Protein AF-A0A936LH87-F1 (afdb_monomer_lite)

pLDDT: mean 90.0, std 7.75, range [47.88, 97.06]

Secondary structure (DSSP, 8-state):
---HHHHHHHSHHHHHHH--SHHHHHTS-HHHHH-HHHHHTS----------EEEEEEETTEEEEEEPPGGGGSS-EEEEEEE-SSSSSSPEEEEEE-BS---TTSPPB-----EEEEE-SSS-EEEPPTTTTT----S-EEEEEEEE-SSSEEEEEEETTS--EEEEE-PPPEEP-GGG---EEEEE-SSS-EEEEE--S--SSS----SEE--SSTT-EEEEEETTEEEEEE--

Radius of gyration: 23.46 Å; chains: 1; bounding box: 57×41×65 Å

Sequence (236 aa):
MRGRTETASQLPAFIRRKYPTYTSYATATVDQIYGRANLDSAQCWRARTFVSSVLENLGNGHFQLRPLPLVAQSTPMFGTLLEDFDSDGNLDLLCVGNFDGADPLAVRYNSGYGLYLNGDGKGNFLQKSATGAGFSVPGEGRGLACVAGKDGVTIVAANCNAAATSVTLRQRPLRIDPAKRCTHAILDLGDGRTRRQEWYWGSGYLSQSSQMLLLPSATATGDLYSGEKKVEEIGK

Structure (mmCIF, N/CA/C/O backbone):
data_AF-A0A936LH87-F1
#
_entry.id   AF-A0A936LH87-F1
#
loop_
_atom_site.group_PDB
_atom_site.id
_atom_site.type_symbol
_atom_site.label_atom_id
_atom_site.label_alt_id
_atom_site.label_comp_id
_atom_site.label_asym_id
_atom_site.label_entity_id
_atom_site.label_seq_id
_atom_site.pdbx_PDB_ins_code
_atom_site.Cartn_x
_atom_site.Cartn_y
_atom_site.Cartn_z
_atom_site.occupancy
_atom_site.B_iso_or_equiv
_atom_site.auth_seq_id
_atom_site.auth_comp_id
_atom_site.auth_asym_id
_atom_site.auth_atom_id
_atom_site.pdbx_PDB_model_num
ATOM 1 N N . MET A 1 1 ? 12.415 -4.472 -26.697 1.00 69.81 1 MET A N 1
ATOM 2 C CA . MET A 1 1 ? 13.804 -4.863 -26.363 1.00 69.81 1 MET A CA 1
ATOM 3 C C . MET A 1 1 ? 14.509 -3.635 -25.811 1.00 69.81 1 MET A C 1
ATOM 5 O O . MET A 1 1 ? 14.238 -2.555 -26.320 1.00 69.81 1 MET A O 1
ATOM 9 N N . ARG A 1 2 ? 15.329 -3.760 -24.759 1.00 80.50 2 ARG A N 1
ATOM 10 C CA . ARG A 1 2 ? 16.103 -2.615 -24.245 1.00 80.50 2 ARG A CA 1
ATOM 11 C C . ARG A 1 2 ? 17.166 -2.189 -25.264 1.00 80.50 2 ARG A C 1
ATOM 13 O O . ARG A 1 2 ? 17.544 -2.980 -26.136 1.00 80.50 2 ARG A O 1
ATOM 20 N N . GLY A 1 3 ? 17.638 -0.950 -25.149 1.00 88.56 3 GLY A N 1
ATOM 21 C CA . GLY A 1 3 ? 18.694 -0.424 -26.004 1.00 88.56 3 GLY A CA 1
ATOM 22 C C . GLY A 1 3 ? 20.011 -1.194 -25.856 1.00 88.56 3 GLY A C 1
ATOM 23 O O . GLY A 1 3 ? 20.197 -2.042 -24.972 1.00 88.56 3 GLY A O 1
ATOM 24 N N . ARG A 1 4 ? 20.935 -0.935 -26.787 1.00 91.88 4 ARG A N 1
ATOM 25 C CA . ARG A 1 4 ? 22.225 -1.636 -26.849 1.00 91.88 4 ARG A CA 1
ATOM 26 C C . ARG A 1 4 ? 23.034 -1.429 -25.572 1.00 91.88 4 ARG A C 1
ATOM 28 O O . ARG A 1 4 ? 23.633 -2.378 -25.075 1.00 91.88 4 ARG A O 1
ATOM 35 N N . THR A 1 5 ? 23.075 -0.199 -25.069 1.00 91.00 5 THR A N 1
ATOM 36 C CA . THR A 1 5 ? 23.880 0.183 -23.903 1.00 91.00 5 THR A CA 1
ATOM 37 C C . THR A 1 5 ? 23.388 -0.515 -22.644 1.00 91.00 5 THR A C 1
ATOM 39 O O . THR A 1 5 ? 24.190 -1.093 -21.915 1.00 91.00 5 THR A O 1
ATOM 42 N N . GLU A 1 6 ? 22.075 -0.552 -22.436 1.00 88.94 6 GLU A N 1
ATOM 43 C CA . GLU A 1 6 ? 21.434 -1.196 -21.288 1.00 88.94 6 GLU A CA 1
ATOM 44 C C . GLU A 1 6 ? 21.614 -2.713 -21.361 1.00 88.94 6 GLU A C 1
ATOM 46 O O . GLU A 1 6 ? 21.916 -3.368 -20.371 1.00 88.94 6 GLU A O 1
ATOM 51 N N . THR A 1 7 ? 21.498 -3.291 -22.554 1.00 91.56 7 THR A N 1
ATOM 52 C CA . THR A 1 7 ? 21.700 -4.735 -22.732 1.00 91.56 7 THR A CA 1
ATOM 53 C C . THR A 1 7 ? 23.174 -5.112 -22.555 1.00 91.56 7 THR A C 1
ATOM 55 O O . THR A 1 7 ? 23.489 -6.141 -21.960 1.00 91.56 7 THR A O 1
ATOM 58 N N . ALA A 1 8 ? 24.100 -4.253 -22.992 1.00 92.88 8 ALA A N 1
ATOM 59 C CA . ALA A 1 8 ? 25.531 -4.412 -22.758 1.00 92.88 8 ALA A CA 1
ATOM 60 C C . ALA A 1 8 ? 25.950 -4.151 -21.303 1.00 92.88 8 ALA A C 1
ATOM 62 O O . ALA A 1 8 ? 27.037 -4.572 -20.928 1.00 92.88 8 ALA A O 1
ATOM 63 N N . SER A 1 9 ? 25.159 -3.465 -20.474 1.00 91.31 9 SER A N 1
ATOM 64 C CA . SER A 1 9 ? 25.480 -3.353 -19.043 1.00 91.31 9 SER A CA 1
ATOM 65 C C . SER A 1 9 ? 25.238 -4.677 -18.314 1.00 91.31 9 SER A C 1
ATOM 67 O O . SER A 1 9 ? 25.986 -5.014 -17.403 1.00 91.31 9 SER A O 1
ATOM 69 N N . GLN A 1 10 ? 24.256 -5.459 -18.773 1.00 90.19 10 GLN A N 1
ATOM 70 C CA . GLN A 1 10 ? 23.933 -6.783 -18.234 1.00 90.19 10 GLN A CA 1
ATOM 71 C C . GLN A 1 10 ? 24.786 -7.899 -18.861 1.00 90.19 10 GLN A C 1
ATOM 73 O O . GLN A 1 10 ? 25.201 -8.827 -18.176 1.00 90.19 10 GLN A O 1
ATOM 78 N N . LEU A 1 11 ? 25.071 -7.809 -20.168 1.00 91.69 11 LEU A N 1
ATOM 79 C CA . LEU A 1 11 ? 25.826 -8.812 -20.936 1.00 91.69 11 LEU A CA 1
ATOM 80 C C . LEU A 1 11 ? 27.010 -8.175 -21.699 1.00 91.69 11 LEU A C 1
ATOM 82 O O . LEU A 1 11 ? 27.048 -8.202 -22.936 1.00 91.69 11 LEU A O 1
ATOM 86 N N . PRO A 1 12 ? 27.997 -7.588 -20.995 1.00 89.38 12 PRO A N 1
ATOM 87 C CA . PRO A 1 12 ? 28.996 -6.697 -21.589 1.00 89.38 12 PRO A CA 1
ATOM 88 C C . PRO A 1 12 ? 29.863 -7.347 -22.656 1.00 89.38 12 PRO A C 1
ATOM 90 O O . PRO A 1 12 ? 29.925 -6.840 -23.775 1.00 89.38 12 PRO A O 1
ATOM 93 N N . ALA A 1 13 ? 30.509 -8.472 -22.354 1.00 89.06 13 ALA A N 1
ATOM 94 C CA . ALA A 1 13 ? 31.413 -9.118 -23.305 1.00 89.06 13 ALA A CA 1
ATOM 95 C C . ALA A 1 13 ? 30.674 -9.629 -24.552 1.00 89.06 13 ALA A C 1
ATOM 97 O O . ALA A 1 13 ? 31.182 -9.535 -25.668 1.00 89.06 13 ALA A O 1
ATOM 98 N N . PHE A 1 14 ? 29.455 -10.137 -24.370 1.00 89.69 14 PHE A N 1
ATOM 99 C CA . PHE A 1 14 ? 28.665 -10.716 -25.446 1.00 89.69 14 PHE A CA 1
ATOM 100 C C . PHE A 1 14 ? 28.147 -9.643 -26.409 1.00 89.69 14 PHE A C 1
ATOM 102 O O . PHE A 1 14 ? 28.395 -9.721 -27.614 1.00 89.69 14 PHE A O 1
ATOM 109 N N . ILE A 1 15 ? 27.502 -8.599 -25.879 1.00 94.62 15 ILE A N 1
ATOM 110 C CA . ILE A 1 15 ? 26.918 -7.536 -26.701 1.00 94.62 15 ILE A CA 1
ATOM 111 C C . ILE A 1 15 ? 28.001 -6.654 -27.317 1.00 94.62 15 ILE A C 1
ATOM 113 O O . ILE A 1 15 ? 27.945 -6.392 -28.516 1.00 94.62 15 ILE A O 1
ATOM 117 N N . ARG A 1 16 ? 29.019 -6.230 -26.550 1.00 93.75 16 ARG A N 1
ATOM 118 C CA . ARG A 1 16 ? 30.057 -5.319 -27.070 1.00 93.75 16 ARG A CA 1
ATOM 119 C C . ARG A 1 16 ? 30.887 -5.954 -28.185 1.00 93.75 16 ARG A C 1
ATOM 121 O O . ARG A 1 16 ? 31.296 -5.237 -29.091 1.00 93.75 16 ARG A O 1
ATOM 128 N N . ARG A 1 17 ? 31.106 -7.275 -28.136 1.00 92.88 17 ARG A N 1
ATOM 129 C CA . ARG A 1 17 ? 31.862 -8.011 -29.159 1.00 92.88 17 ARG A CA 1
ATOM 130 C C . ARG A 1 17 ? 31.016 -8.361 -30.381 1.00 92.88 17 ARG A C 1
ATOM 132 O O . ARG A 1 17 ? 31.471 -8.157 -31.498 1.00 92.88 17 ARG A O 1
ATOM 139 N N . LYS A 1 18 ? 29.812 -8.909 -30.181 1.00 93.44 18 LYS A N 1
ATOM 140 C CA . LYS A 1 18 ? 28.959 -9.391 -31.284 1.00 93.44 18 LYS A CA 1
ATOM 141 C C . LYS A 1 18 ? 28.258 -8.247 -32.024 1.00 93.44 18 LYS A C 1
ATOM 143 O O . LYS A 1 18 ? 28.033 -8.348 -33.223 1.00 93.44 18 LYS A O 1
ATOM 148 N N . TYR A 1 19 ? 27.963 -7.158 -31.316 1.00 95.38 19 TYR A N 1
ATOM 149 C CA . TYR A 1 19 ? 27.282 -5.979 -31.843 1.00 95.38 19 TYR A CA 1
ATOM 150 C C . TYR A 1 19 ? 28.063 -4.714 -31.455 1.00 95.38 19 TYR A C 1
ATOM 152 O O . TYR A 1 19 ? 27.697 -4.017 -30.504 1.00 95.38 19 TYR A O 1
ATOM 160 N N . PRO A 1 20 ? 29.185 -4.402 -32.127 1.00 93.12 20 PRO A N 1
ATOM 161 C CA . PRO A 1 20 ? 30.054 -3.291 -31.736 1.00 93.12 20 PRO A CA 1
ATOM 162 C C . PRO A 1 20 ? 29.413 -1.913 -31.962 1.00 93.12 20 PRO A C 1
ATOM 164 O O . PRO A 1 20 ? 29.712 -0.982 -31.217 1.00 93.12 20 PRO A O 1
ATOM 167 N N . THR A 1 21 ? 28.490 -1.779 -32.921 1.00 95.12 21 THR A N 1
ATOM 168 C CA . THR A 1 21 ? 27.818 -0.509 -33.250 1.00 95.12 21 THR A CA 1
ATOM 169 C C . THR A 1 21 ? 26.333 -0.535 -32.885 1.00 95.12 21 THR A C 1
ATOM 171 O O . THR A 1 21 ? 25.706 -1.598 -32.871 1.00 95.12 21 THR A O 1
ATOM 174 N N . TYR A 1 22 ? 25.737 0.634 -32.624 1.00 93.94 22 TYR A N 1
ATOM 175 C CA . TYR A 1 22 ? 24.293 0.753 -32.373 1.00 93.94 22 TYR A CA 1
ATOM 176 C C . TYR A 1 22 ? 23.458 0.249 -33.550 1.00 93.94 22 TYR A C 1
ATOM 178 O O . TYR A 1 22 ? 22.513 -0.503 -33.336 1.00 93.94 22 TYR A O 1
ATOM 186 N N . THR A 1 23 ? 23.860 0.574 -34.781 1.00 95.44 23 THR A N 1
ATOM 187 C CA . THR A 1 23 ? 23.192 0.103 -36.000 1.00 95.44 23 THR A CA 1
ATOM 188 C C . THR A 1 23 ? 23.182 -1.421 -36.087 1.00 95.44 23 THR A C 1
ATOM 190 O O . THR A 1 23 ? 22.128 -1.993 -36.333 1.00 95.44 23 THR A O 1
ATOM 193 N N . SER A 1 24 ? 24.313 -2.090 -35.807 1.00 95.25 24 SER A N 1
ATOM 194 C CA . SER A 1 24 ? 24.390 -3.563 -35.849 1.00 95.25 24 SER A CA 1
ATOM 195 C C . SER A 1 24 ? 23.478 -4.250 -34.831 1.00 95.25 24 SER A C 1
ATOM 197 O O . SER A 1 24 ? 23.002 -5.352 -35.077 1.00 95.25 24 SER A O 1
ATOM 199 N N . TYR A 1 25 ? 23.232 -3.604 -33.689 1.00 95.25 25 TYR A N 1
ATOM 200 C CA . TYR A 1 25 ? 22.322 -4.112 -32.668 1.00 95.25 25 TYR A CA 1
ATOM 201 C C . TYR A 1 25 ? 20.858 -3.847 -33.038 1.00 95.25 25 TYR A C 1
ATOM 203 O O . TYR A 1 25 ? 20.021 -4.727 -32.888 1.00 95.25 25 TYR A O 1
ATOM 211 N N . ALA A 1 26 ? 20.548 -2.646 -33.539 1.00 93.94 26 ALA A N 1
ATOM 212 C CA . ALA A 1 26 ? 19.184 -2.232 -33.866 1.00 93.94 26 ALA A CA 1
ATOM 213 C C . ALA A 1 26 ? 18.562 -3.036 -35.019 1.00 93.94 26 ALA A C 1
ATOM 215 O O . ALA A 1 26 ? 17.343 -3.172 -35.075 1.00 93.94 26 ALA A O 1
ATOM 216 N N . THR A 1 27 ? 19.382 -3.569 -35.929 1.00 94.69 27 THR A N 1
ATOM 217 C CA . THR A 1 27 ? 18.920 -4.404 -37.048 1.00 94.69 27 THR A CA 1
ATOM 218 C C . THR A 1 27 ? 18.869 -5.897 -36.722 1.00 94.69 27 THR A C 1
ATOM 220 O O . THR A 1 27 ? 18.359 -6.672 -37.529 1.00 94.69 27 THR A O 1
ATOM 223 N N . ALA A 1 28 ? 19.378 -6.319 -35.560 1.00 94.38 28 ALA A N 1
ATOM 224 C CA . ALA A 1 28 ? 19.382 -7.717 -35.156 1.00 94.38 28 ALA A CA 1
ATOM 225 C C . ALA A 1 28 ? 18.073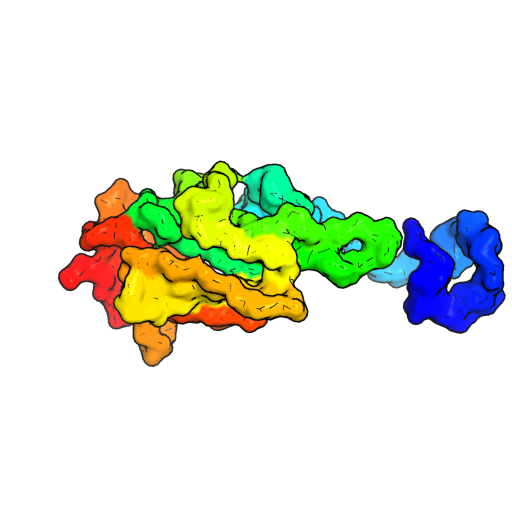 -8.108 -34.453 1.00 94.38 28 ALA A C 1
ATOM 227 O O . ALA A 1 28 ? 17.521 -7.376 -33.632 1.00 94.38 28 ALA A O 1
ATOM 228 N N . THR A 1 29 ? 17.583 -9.306 -34.757 1.00 94.00 29 THR A N 1
ATOM 229 C CA . THR A 1 29 ? 16.416 -9.903 -34.093 1.00 94.00 29 THR A CA 1
ATOM 230 C C . THR A 1 29 ? 16.766 -10.416 -32.694 1.00 94.00 29 THR A C 1
ATOM 232 O O . THR A 1 29 ? 17.928 -10.679 -32.378 1.00 94.00 29 THR A O 1
ATOM 235 N N . VAL A 1 30 ? 15.749 -10.624 -31.852 1.00 91.75 30 VAL A N 1
ATOM 236 C CA . VAL A 1 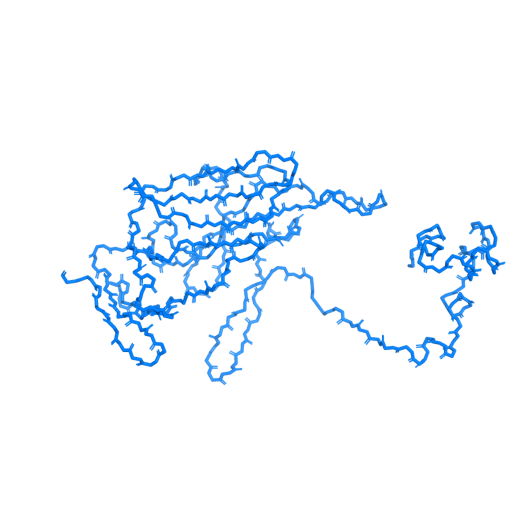30 ? 15.912 -11.197 -30.502 1.00 91.75 30 VAL A CA 1
ATOM 237 C C . VAL A 1 30 ? 16.611 -12.563 -30.565 1.00 91.75 30 VAL A C 1
ATOM 239 O O . VAL A 1 30 ? 17.553 -12.796 -29.808 1.00 91.75 30 VAL A O 1
ATOM 242 N N . ASP A 1 31 ? 16.227 -13.424 -31.512 1.00 93.38 31 ASP A N 1
ATOM 243 C CA . ASP A 1 31 ? 16.844 -14.733 -31.753 1.00 93.38 31 ASP A CA 1
ATOM 244 C C . ASP A 1 31 ? 18.310 -14.620 -32.195 1.00 93.38 31 ASP A C 1
ATOM 246 O O . ASP A 1 31 ? 19.148 -15.398 -31.743 1.00 93.38 31 ASP A O 1
ATOM 250 N N . GLN A 1 32 ? 18.669 -13.637 -33.030 1.00 93.00 32 GLN A N 1
ATOM 251 C CA . GLN A 1 32 ? 20.068 -13.397 -33.413 1.00 93.00 32 GLN A CA 1
ATOM 252 C C . GLN A 1 32 ? 20.898 -12.876 -32.238 1.00 93.00 32 GLN A C 1
ATOM 254 O O . GLN A 1 32 ? 22.078 -13.230 -32.089 1.00 93.00 32 GLN A O 1
ATOM 259 N N . ILE A 1 33 ? 20.306 -12.027 -31.397 1.00 92.31 33 ILE A N 1
ATOM 260 C CA . ILE A 1 33 ? 20.977 -11.466 -30.231 1.00 92.31 33 ILE A CA 1
ATOM 261 C C . ILE A 1 33 ? 21.207 -12.570 -29.208 1.00 92.31 33 ILE A C 1
ATOM 263 O O . ILE A 1 33 ? 22.364 -12.885 -28.967 1.00 92.31 33 ILE A O 1
ATOM 267 N N . TYR A 1 34 ? 20.171 -13.222 -28.685 1.00 90.75 34 TYR A N 1
ATOM 268 C CA . TYR A 1 34 ? 20.321 -14.179 -27.579 1.00 90.75 34 TYR A CA 1
ATOM 269 C C . TYR A 1 34 ? 20.600 -15.624 -28.008 1.00 90.75 34 TYR A C 1
ATOM 271 O O . TYR A 1 34 ? 21.134 -16.397 -27.214 1.00 90.75 34 TYR A O 1
ATOM 279 N N . GLY A 1 35 ? 20.319 -15.981 -29.262 1.00 92.12 35 GLY A N 1
ATOM 280 C CA . GLY A 1 35 ? 20.428 -17.343 -29.781 1.00 92.12 35 GLY A CA 1
ATOM 281 C C . GLY A 1 35 ? 19.166 -18.159 -29.511 1.00 92.12 35 GLY A C 1
ATOM 282 O O . GLY A 1 35 ? 18.707 -18.248 -28.375 1.00 92.12 35 GLY A O 1
ATOM 283 N N . ARG A 1 36 ? 18.633 -18.808 -30.553 1.00 93.12 36 ARG A N 1
ATOM 284 C CA . ARG A 1 36 ? 17.388 -19.584 -30.471 1.00 93.12 36 ARG A CA 1
ATOM 285 C C . ARG A 1 36 ? 17.422 -20.670 -29.392 1.00 93.12 36 ARG A C 1
ATOM 287 O O . ARG A 1 36 ? 16.529 -20.718 -28.559 1.00 93.12 36 ARG A O 1
ATOM 294 N N . ALA A 1 37 ? 18.496 -21.459 -29.346 1.00 93.75 37 ALA A N 1
ATOM 295 C CA . ALA A 1 37 ? 18.658 -22.525 -28.355 1.00 93.75 37 ALA A CA 1
ATOM 296 C C . ALA A 1 37 ? 18.615 -22.012 -26.903 1.00 93.75 37 ALA A C 1
ATOM 298 O O . ALA A 1 37 ? 18.067 -22.684 -26.036 1.00 93.75 37 ALA A O 1
ATOM 299 N N . ASN A 1 38 ? 19.153 -20.814 -26.645 1.00 91.69 38 ASN A N 1
ATOM 300 C CA . ASN A 1 38 ? 19.111 -20.203 -25.315 1.00 91.69 38 ASN A CA 1
ATOM 301 C C . ASN A 1 38 ? 17.714 -19.682 -24.972 1.00 91.69 38 ASN A C 1
ATOM 303 O O . ASN A 1 38 ? 17.316 -19.732 -23.817 1.00 91.69 38 ASN A O 1
ATOM 307 N N . LEU A 1 39 ? 16.978 -19.162 -25.959 1.00 92.19 39 LEU A N 1
ATOM 308 C CA . LEU A 1 39 ? 15.597 -18.722 -25.759 1.00 92.19 39 LEU A CA 1
ATOM 309 C C . LEU A 1 39 ? 14.666 -19.911 -25.504 1.00 92.19 39 LEU A C 1
ATOM 311 O O . LEU A 1 39 ? 13.804 -19.820 -24.637 1.00 92.19 39 LEU A O 1
ATOM 315 N N . ASP A 1 40 ? 14.864 -21.019 -26.219 1.00 93.75 40 ASP A N 1
ATOM 316 C CA . ASP A 1 40 ? 14.052 -22.229 -26.068 1.00 93.75 40 ASP A CA 1
ATOM 317 C C . ASP A 1 40 ? 14.308 -22.940 -24.725 1.00 93.75 40 ASP A C 1
ATOM 319 O O . ASP A 1 40 ? 13.391 -23.536 -24.166 1.00 93.75 40 ASP A O 1
ATOM 323 N N . SER A 1 41 ? 15.526 -22.854 -24.176 1.00 95.12 41 SER A N 1
ATOM 324 C CA . SER A 1 41 ? 15.855 -23.401 -22.851 1.00 95.12 41 SER A CA 1
ATOM 325 C C . SER A 1 41 ? 15.612 -22.426 -21.691 1.00 95.12 41 SER A C 1
ATOM 327 O O . SER A 1 41 ? 15.747 -22.812 -20.527 1.00 95.12 41 SER A O 1
ATOM 329 N N . ALA A 1 42 ? 15.261 -21.168 -21.973 1.00 92.69 42 ALA A N 1
ATOM 330 C CA . ALA A 1 42 ? 15.073 -20.151 -20.948 1.00 92.69 42 ALA A CA 1
ATOM 331 C C . ALA A 1 42 ? 13.780 -20.361 -20.150 1.00 92.69 42 ALA A C 1
ATOM 333 O O . ALA A 1 42 ? 12.716 -20.679 -20.684 1.00 92.69 42 ALA A O 1
ATOM 334 N N . GLN A 1 43 ? 13.844 -20.065 -18.851 1.00 94.25 43 GLN A N 1
ATOM 335 C CA . GLN A 1 43 ? 12.647 -19.986 -18.027 1.00 94.25 43 GLN A CA 1
ATOM 336 C C . GLN A 1 43 ? 11.846 -18.726 -18.383 1.00 94.25 43 GLN A C 1
ATOM 338 O O . GLN A 1 43 ? 12.314 -17.600 -18.207 1.00 94.25 43 GLN A O 1
ATOM 343 N N . CYS A 1 44 ? 10.622 -18.915 -18.877 1.00 89.19 44 CYS A N 1
ATOM 344 C CA . CYS A 1 44 ? 9.741 -17.815 -19.253 1.00 89.19 44 CYS A CA 1
ATOM 345 C C . CYS A 1 44 ? 8.774 -17.473 -18.114 1.00 89.19 44 CYS A C 1
ATOM 347 O O . CYS A 1 44 ? 7.862 -18.240 -17.802 1.00 89.19 44 CYS A O 1
ATOM 349 N N . TRP A 1 45 ? 8.943 -16.288 -17.532 1.00 92.19 45 TRP A N 1
ATOM 350 C CA . TRP A 1 45 ? 8.013 -15.719 -16.559 1.00 92.19 45 TRP A CA 1
ATOM 351 C C . TRP A 1 45 ? 7.118 -14.677 -17.229 1.00 92.19 45 TRP A C 1
ATOM 353 O O . TRP A 1 45 ? 7.582 -13.872 -18.037 1.00 92.19 45 TRP A O 1
ATOM 363 N N . ARG A 1 46 ? 5.824 -14.673 -16.888 1.00 91.62 46 ARG A N 1
ATOM 364 C CA . ARG A 1 46 ? 4.843 -13.732 -17.443 1.00 91.62 46 ARG A CA 1
ATOM 365 C C . ARG A 1 46 ? 4.109 -12.998 -16.329 1.00 91.62 46 ARG A C 1
ATOM 367 O O . ARG A 1 46 ? 3.407 -13.623 -15.537 1.00 91.62 46 ARG A O 1
ATOM 374 N N . ALA A 1 47 ? 4.205 -11.672 -16.331 1.00 92.88 47 ALA A N 1
ATOM 375 C CA . ALA A 1 47 ? 3.307 -10.822 -15.561 1.00 92.88 47 ALA A CA 1
ATOM 376 C C . ALA A 1 47 ? 1.921 -10.814 -16.225 1.00 92.88 47 ALA A C 1
ATOM 378 O O . ALA A 1 47 ? 1.812 -10.632 -17.438 1.00 92.88 47 ALA A O 1
ATOM 379 N N . ARG A 1 48 ? 0.865 -11.057 -15.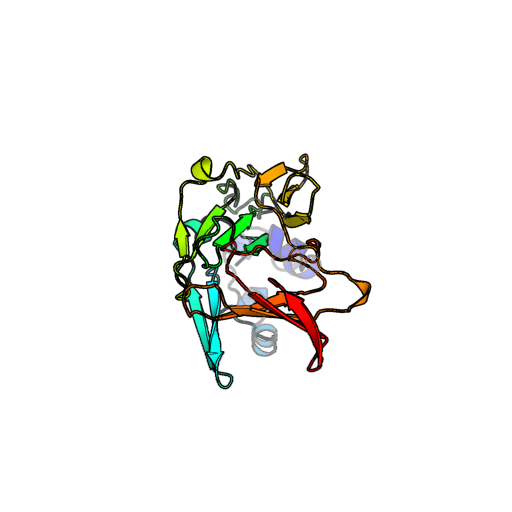442 1.00 92.50 48 ARG A N 1
ATOM 380 C CA . ARG A 1 48 ? -0.526 -11.104 -15.936 1.00 92.50 48 ARG A CA 1
ATOM 381 C C . ARG A 1 48 ? -1.311 -9.827 -15.662 1.00 92.50 48 ARG A C 1
ATOM 383 O O . ARG A 1 48 ? -2.286 -9.566 -16.353 1.00 92.50 48 ARG A O 1
ATOM 390 N N . THR A 1 49 ? -0.901 -9.059 -14.661 1.00 92.25 49 THR A N 1
ATOM 391 C CA . THR A 1 49 ? -1.544 -7.806 -14.275 1.00 92.25 49 THR A CA 1
ATOM 392 C C . THR A 1 49 ? -0.501 -6.839 -13.736 1.00 92.25 49 THR A C 1
ATOM 394 O O . THR A 1 49 ? 0.475 -7.256 -13.113 1.00 92.25 49 THR A O 1
ATOM 397 N N . PHE A 1 50 ? -0.730 -5.558 -13.994 1.00 92.06 50 PHE A N 1
ATOM 398 C CA . PHE A 1 50 ? -0.005 -4.433 -13.403 1.00 92.06 50 PHE A CA 1
ATOM 399 C C . PHE A 1 50 ? -0.954 -3.500 -12.640 1.00 92.06 50 PHE A C 1
ATOM 401 O O . PHE A 1 50 ? -0.536 -2.452 -12.164 1.00 92.06 50 PHE A O 1
ATOM 408 N N . VAL A 1 51 ? -2.238 -3.861 -12.564 1.00 94.94 51 VAL A N 1
ATOM 409 C CA . VAL A 1 51 ? -3.286 -3.016 -11.997 1.00 94.94 51 VAL A CA 1
ATOM 410 C C . VAL A 1 51 ? -3.256 -3.138 -10.479 1.00 94.94 51 VAL A C 1
ATOM 412 O O . VAL A 1 51 ? -3.453 -4.229 -9.935 1.00 94.94 51 VAL A O 1
ATOM 415 N N . SER A 1 52 ? -3.064 -2.012 -9.797 1.00 94.75 52 SER A N 1
ATOM 416 C CA . SER A 1 52 ? -3.254 -1.877 -8.355 1.00 94.75 52 SER A CA 1
ATOM 417 C C . SER A 1 52 ? -4.665 -2.333 -7.989 1.00 94.75 52 SER A C 1
ATOM 419 O O . SER A 1 52 ? -5.640 -1.823 -8.543 1.00 94.75 52 SE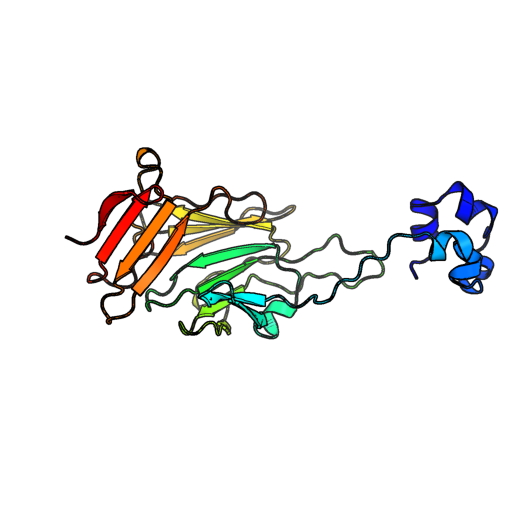R A O 1
ATOM 421 N N . SER A 1 53 ? -4.780 -3.318 -7.102 1.00 94.94 53 SER A N 1
ATOM 422 C CA . SER A 1 53 ? -6.032 -4.037 -6.852 1.00 94.94 53 SER A CA 1
ATOM 423 C C . SER A 1 53 ? -6.166 -4.438 -5.386 1.00 94.94 53 SER A C 1
ATOM 425 O O . SER A 1 53 ? -5.164 -4.608 -4.694 1.00 94.94 53 SER A O 1
ATOM 427 N N . VAL A 1 54 ? -7.401 -4.653 -4.944 1.00 93.94 54 VAL A N 1
ATOM 428 C CA . VAL A 1 54 ? -7.732 -5.296 -3.669 1.00 93.94 54 VAL A CA 1
ATOM 429 C C . VAL A 1 54 ? -8.043 -6.763 -3.930 1.00 93.94 54 VAL A C 1
ATOM 431 O O . VAL A 1 54 ? -8.734 -7.095 -4.893 1.00 93.94 54 VAL A O 1
ATOM 434 N N . LEU A 1 55 ? -7.519 -7.649 -3.085 1.00 93.56 55 LEU A N 1
ATOM 435 C CA . LEU A 1 55 ? -7.853 -9.068 -3.108 1.00 93.56 55 LEU A CA 1
ATOM 436 C C . LEU A 1 55 ? -8.945 -9.333 -2.069 1.00 93.56 55 LEU A C 1
ATOM 438 O O . LEU A 1 55 ? -8.672 -9.390 -0.874 1.00 93.56 55 LEU A O 1
ATOM 442 N N . GLU A 1 56 ? -10.184 -9.468 -2.527 1.00 93.31 56 GLU A N 1
ATOM 443 C CA . GLU A 1 56 ? -11.328 -9.796 -1.682 1.00 93.31 56 GLU A CA 1
ATOM 444 C C . GLU A 1 56 ? -11.358 -11.301 -1.402 1.00 93.31 56 GLU A C 1
ATOM 446 O O . GLU A 1 56 ? -11.267 -12.115 -2.322 1.00 93.31 56 GLU A O 1
ATOM 451 N N . ASN A 1 57 ? -11.508 -11.673 -0.132 1.00 92.50 57 ASN A N 1
ATOM 452 C CA . ASN A 1 57 ? -11.761 -13.049 0.276 1.00 92.50 57 ASN A CA 1
ATOM 453 C C . ASN A 1 57 ? -13.275 -13.304 0.275 1.00 92.50 57 ASN A C 1
ATOM 455 O O . ASN A 1 57 ? -13.990 -12.770 1.117 1.00 92.50 57 ASN A O 1
ATOM 459 N N . LEU A 1 58 ? -13.751 -14.136 -0.653 1.00 92.12 58 LEU A N 1
ATOM 460 C CA . LEU A 1 58 ? -15.164 -14.507 -0.794 1.00 92.12 58 LEU A CA 1
ATOM 461 C C . LEU A 1 58 ? -15.572 -15.667 0.136 1.00 92.12 58 LEU A C 1
ATOM 463 O O . LEU A 1 58 ? -16.704 -16.146 0.078 1.00 92.12 58 LEU A O 1
ATOM 467 N N . GLY A 1 59 ? -14.650 -16.139 0.978 1.00 92.31 59 GLY A N 1
ATOM 468 C CA . GLY A 1 59 ? -14.822 -17.319 1.816 1.00 92.31 59 GLY A CA 1
ATOM 469 C C . GLY A 1 59 ? -14.490 -18.619 1.082 1.00 92.31 59 GLY A C 1
ATOM 470 O O . GLY A 1 59 ? -14.312 -18.658 -0.135 1.00 92.31 59 GLY A O 1
ATOM 471 N N . ASN A 1 60 ? -14.374 -19.712 1.842 1.00 94.06 60 ASN A N 1
ATOM 472 C CA . ASN A 1 60 ? -14.134 -21.068 1.322 1.00 94.06 60 ASN A CA 1
ATOM 473 C C . ASN A 1 60 ? -12.920 -21.193 0.375 1.00 94.06 60 ASN A C 1
ATOM 475 O O . ASN A 1 60 ? -12.911 -22.022 -0.529 1.00 94.06 60 ASN A O 1
ATOM 479 N N . GLY A 1 61 ? -11.892 -20.359 0.566 1.00 94.50 61 GLY A N 1
ATOM 480 C CA . GLY A 1 61 ? -10.695 -20.348 -0.281 1.00 94.50 61 GLY A CA 1
ATOM 481 C C . GLY A 1 61 ? -10.882 -19.683 -1.650 1.00 94.50 61 GLY A C 1
ATOM 482 O O . GLY A 1 61 ? -9.979 -19.751 -2.482 1.00 94.50 61 GLY A O 1
ATOM 483 N N . HIS A 1 62 ? -12.020 -19.029 -1.894 1.00 96.94 62 HIS A N 1
ATOM 484 C CA . HIS A 1 62 ? -12.257 -18.247 -3.101 1.00 96.94 62 HIS A CA 1
ATOM 485 C C . HIS A 1 62 ? -11.839 -16.792 -2.901 1.00 96.94 62 HIS A C 1
ATOM 487 O O . HIS A 1 62 ? -12.173 -16.162 -1.899 1.00 96.94 62 HIS A O 1
ATOM 493 N N . PHE A 1 63 ? -11.141 -16.243 -3.894 1.00 96.00 63 PHE A N 1
ATOM 494 C CA . PHE A 1 63 ? -10.687 -14.859 -3.885 1.00 96.00 63 PHE A CA 1
ATOM 495 C C . PHE A 1 63 ? -11.057 -14.159 -5.184 1.00 96.00 63 PHE A C 1
ATOM 497 O O . PHE A 1 63 ? -10.993 -14.754 -6.263 1.00 96.00 63 PHE A O 1
ATOM 504 N N . GLN A 1 64 ? -11.391 -12.879 -5.080 1.00 94.88 64 GLN A N 1
ATOM 505 C CA . GLN A 1 64 ? -11.664 -12.019 -6.218 1.00 94.88 64 GLN A CA 1
ATOM 506 C C . GLN A 1 64 ? -10.710 -10.831 -6.215 1.00 94.88 64 GLN A C 1
ATOM 508 O O . GLN A 1 64 ? -10.603 -10.095 -5.240 1.00 94.88 64 GLN A O 1
ATOM 513 N N . LEU A 1 65 ? -10.018 -10.629 -7.334 1.00 95.12 65 LEU A N 1
ATOM 514 C CA . LEU A 1 65 ? -9.194 -9.446 -7.531 1.00 95.12 65 LEU A CA 1
ATOM 515 C C . LEU A 1 65 ? -10.073 -8.308 -8.063 1.00 95.12 65 LEU A C 1
ATOM 517 O O . LEU A 1 65 ? -10.647 -8.428 -9.147 1.00 95.12 65 LEU A O 1
ATOM 521 N N . ARG A 1 66 ? -10.170 -7.211 -7.311 1.00 94.81 66 ARG A N 1
ATOM 522 C CA . ARG A 1 66 ? -10.911 -6.004 -7.693 1.00 94.81 66 ARG A CA 1
ATOM 523 C C . ARG A 1 66 ? -9.941 -4.872 -8.016 1.00 94.81 66 ARG A C 1
ATOM 525 O O . ARG A 1 66 ? -9.157 -4.499 -7.142 1.00 94.81 66 ARG A O 1
ATOM 532 N N . PRO A 1 67 ? -9.966 -4.308 -9.232 1.00 95.62 67 PRO A N 1
ATOM 533 C CA . PRO A 1 67 ? -9.098 -3.188 -9.567 1.00 95.62 67 PRO A CA 1
ATOM 534 C C . PRO A 1 67 ? -9.471 -1.955 -8.737 1.00 95.62 67 PRO A C 1
ATOM 536 O O . PRO A 1 67 ? -10.650 -1.632 -8.590 1.00 95.62 67 PRO A O 1
ATOM 539 N N . LEU A 1 68 ? -8.464 -1.247 -8.225 1.00 95.75 68 LEU A N 1
ATOM 540 C CA . LEU A 1 68 ? -8.666 0.079 -7.644 1.00 95.75 68 LEU A CA 1
ATOM 541 C C . LEU A 1 68 ? -9.003 1.097 -8.751 1.00 95.75 68 LEU A C 1
ATOM 543 O O . LEU A 1 68 ? -8.642 0.877 -9.915 1.00 95.75 68 LEU A O 1
ATOM 547 N N . PRO A 1 69 ? -9.646 2.231 -8.413 1.00 94.00 69 PRO A N 1
ATOM 548 C CA . PRO A 1 69 ? -10.008 3.266 -9.379 1.00 94.00 69 PRO A CA 1
ATOM 549 C C . PRO A 1 69 ? -8.833 3.754 -10.225 1.00 94.00 69 PRO A C 1
ATOM 551 O O . PRO A 1 69 ? -7.677 3.668 -9.815 1.00 94.00 69 PRO A O 1
ATOM 554 N N . LEU A 1 70 ? -9.140 4.357 -11.378 1.00 92.62 70 LEU A N 1
ATOM 555 C CA . LEU A 1 70 ? -8.138 4.836 -12.338 1.00 92.62 70 LEU A CA 1
ATOM 556 C C . LEU A 1 70 ? -7.056 5.721 -11.693 1.00 92.62 70 LEU A C 1
ATOM 558 O O . LEU A 1 70 ? -5.884 5.605 -12.042 1.00 92.62 70 LEU A O 1
ATOM 562 N N . VAL A 1 71 ? -7.418 6.554 -10.712 1.00 90.75 71 VAL A N 1
ATOM 563 C CA . VAL A 1 71 ? -6.450 7.408 -10.005 1.00 90.75 71 VAL A CA 1
ATOM 564 C C . VAL A 1 71 ? -5.354 6.611 -9.284 1.00 90.75 71 VAL A C 1
ATOM 566 O O . VAL A 1 71 ? -4.203 7.045 -9.264 1.00 90.75 71 VAL A O 1
ATOM 569 N N . ALA A 1 72 ? -5.661 5.416 -8.769 1.00 92.75 72 ALA A N 1
ATOM 570 C CA . ALA A 1 72 ? -4.698 4.538 -8.100 1.00 92.75 72 ALA A CA 1
ATOM 571 C C . ALA A 1 72 ? -3.713 3.869 -9.073 1.00 92.75 72 ALA A C 1
ATOM 573 O O . ALA A 1 72 ? -2.764 3.216 -8.644 1.00 92.75 72 ALA A O 1
ATOM 574 N N . GLN A 1 73 ? -3.937 4.030 -10.380 1.00 92.62 73 GLN A N 1
ATOM 575 C CA . GLN A 1 73 ? -3.077 3.509 -11.443 1.00 92.62 73 GLN A CA 1
ATOM 576 C C . GLN A 1 73 ? -2.132 4.581 -12.006 1.00 92.62 73 GLN A C 1
ATOM 578 O O . GLN A 1 73 ? -1.315 4.286 -12.873 1.00 92.62 73 GLN A O 1
ATOM 583 N N . SER A 1 74 ? -2.249 5.832 -11.545 1.00 88.88 74 SER A N 1
ATOM 584 C CA . SER A 1 74 ? -1.481 6.967 -12.079 1.00 88.88 74 SER A CA 1
ATOM 585 C C . SER A 1 74 ? 0.017 6.906 -11.760 1.00 88.88 74 SER A C 1
ATOM 587 O O . SER A 1 74 ? 0.825 7.495 -12.475 1.00 88.88 74 SER A O 1
ATOM 589 N N . THR A 1 75 ? 0.397 6.198 -10.696 1.00 90.38 75 THR A N 1
ATOM 590 C CA . THR A 1 75 ? 1.778 6.065 -10.229 1.00 90.38 75 THR A CA 1
ATOM 591 C C . THR A 1 75 ? 1.952 4.750 -9.453 1.00 90.38 75 THR A C 1
ATOM 593 O O . THR A 1 75 ? 0.977 4.279 -8.860 1.00 90.38 75 THR A O 1
ATOM 596 N N . PRO A 1 76 ? 3.149 4.131 -9.422 1.00 91.38 76 PRO A N 1
ATOM 597 C CA . PRO A 1 76 ? 3.426 2.984 -8.567 1.00 91.38 76 PRO A CA 1
ATOM 598 C C . PRO A 1 76 ? 3.095 3.276 -7.105 1.00 91.38 76 PRO A C 1
ATOM 600 O O . PRO A 1 76 ? 3.479 4.322 -6.581 1.00 91.38 76 PRO A O 1
ATOM 603 N N . MET A 1 77 ? 2.425 2.333 -6.444 1.00 91.94 77 MET A N 1
ATOM 604 C CA . MET A 1 77 ? 2.135 2.390 -5.011 1.00 91.94 77 MET A CA 1
ATOM 605 C C . MET A 1 77 ? 3.188 1.598 -4.235 1.00 91.94 77 MET A C 1
ATOM 607 O O . MET A 1 77 ? 3.578 0.509 -4.656 1.00 91.94 77 MET A O 1
ATOM 611 N N . PHE A 1 78 ? 3.623 2.132 -3.095 1.00 93.62 78 PHE A N 1
ATOM 612 C CA . PHE A 1 78 ? 4.588 1.478 -2.208 1.00 93.62 78 PHE A CA 1
ATOM 613 C C . PHE A 1 78 ? 4.027 1.324 -0.795 1.00 93.62 78 PHE A C 1
ATOM 615 O O . PHE A 1 78 ? 3.803 0.208 -0.332 1.00 93.62 78 PHE A O 1
ATOM 622 N N . GLY A 1 79 ? 3.794 2.439 -0.104 1.00 94.12 79 GLY A N 1
ATOM 623 C CA . GLY A 1 79 ? 3.253 2.434 1.251 1.00 94.12 79 GLY A CA 1
ATOM 624 C C . GLY A 1 79 ? 1.736 2.430 1.198 1.00 94.12 79 GLY A C 1
ATOM 625 O O . GLY A 1 79 ? 1.160 3.242 0.478 1.00 94.12 79 GLY A O 1
ATOM 626 N N . THR A 1 80 ? 1.099 1.553 1.970 1.00 93.81 80 THR A N 1
ATOM 627 C CA . THR A 1 80 ? -0.363 1.427 2.033 1.00 93.81 80 THR A CA 1
ATOM 628 C C . THR A 1 80 ? -0.830 1.256 3.473 1.00 93.81 80 THR A C 1
ATOM 630 O O . THR A 1 80 ? -0.206 0.510 4.224 1.00 93.81 80 THR A O 1
ATOM 633 N N . LEU A 1 81 ? -1.942 1.885 3.846 1.00 93.12 81 LEU A N 1
ATOM 634 C CA . LEU A 1 81 ? -2.642 1.664 5.114 1.00 93.12 81 LEU A CA 1
ATOM 635 C C . LEU A 1 81 ? -4.127 1.464 4.842 1.00 93.12 81 LEU A C 1
ATOM 637 O O . LEU A 1 81 ? -4.699 2.205 4.048 1.00 93.12 81 LEU A O 1
ATOM 641 N N . LEU A 1 82 ? -4.729 0.490 5.518 1.00 92.06 82 LEU A N 1
ATOM 642 C CA . LEU A 1 82 ? -6.141 0.155 5.389 1.00 92.06 82 LEU A CA 1
ATOM 643 C C . LEU A 1 82 ? -6.787 0.213 6.775 1.00 92.06 82 LEU A C 1
ATOM 645 O O . LEU A 1 82 ? -6.590 -0.697 7.576 1.00 92.06 82 LEU A O 1
ATOM 649 N N . GLU A 1 83 ? -7.503 1.292 7.063 1.00 91.56 83 GLU A N 1
ATOM 650 C CA . GLU A 1 83 ? -8.154 1.544 8.353 1.00 91.56 83 GLU A CA 1
ATOM 651 C C . GLU A 1 83 ? -9.395 2.418 8.151 1.00 91.56 83 GLU A C 1
ATOM 653 O O . GLU A 1 83 ? -9.556 3.058 7.119 1.00 91.56 83 GLU A O 1
ATOM 658 N N . ASP A 1 84 ? -10.271 2.464 9.147 1.00 91.12 84 ASP A N 1
ATOM 659 C CA . ASP A 1 84 ? -11.467 3.312 9.155 1.00 91.12 84 ASP A CA 1
ATOM 660 C C . ASP A 1 84 ? -11.112 4.740 9.614 1.00 91.12 84 ASP A C 1
ATOM 662 O O . ASP A 1 84 ? -11.160 5.067 10.807 1.00 91.12 84 ASP A O 1
ATOM 666 N N . PHE A 1 85 ? -10.635 5.557 8.669 1.00 89.62 85 PHE A N 1
ATOM 667 C CA . PHE A 1 85 ? -10.062 6.877 8.946 1.00 89.62 85 PHE A CA 1
ATOM 668 C C . PHE A 1 85 ? -11.114 7.976 9.115 1.00 89.62 85 PHE A C 1
ATOM 670 O O . PHE A 1 85 ? -10.809 9.001 9.733 1.00 89.62 85 PHE A O 1
ATOM 677 N N . ASP A 1 86 ? -12.324 7.796 8.578 1.00 88.75 86 ASP A N 1
ATOM 678 C CA . ASP A 1 86 ? -13.430 8.745 8.739 1.00 88.75 86 ASP A CA 1
ATOM 679 C C . ASP A 1 86 ? -14.541 8.283 9.698 1.00 88.75 86 ASP A C 1
ATOM 681 O O . ASP A 1 86 ? -15.458 9.058 9.976 1.00 88.75 86 ASP A O 1
ATOM 685 N N . SER A 1 87 ? -14.364 7.119 10.335 1.00 88.94 87 SER A N 1
ATOM 686 C CA . SER A 1 87 ? -15.245 6.572 11.377 1.00 88.94 87 SER A CA 1
ATOM 687 C C . SER A 1 87 ? -16.651 6.222 10.875 1.00 88.94 87 SER A C 1
ATOM 689 O O . SER A 1 87 ? -17.618 6.330 11.629 1.00 88.94 87 SER A O 1
ATOM 691 N N . ASP A 1 88 ? -16.788 5.810 9.614 1.00 89.50 88 ASP A N 1
ATOM 692 C CA . ASP A 1 88 ? -18.073 5.424 9.015 1.00 89.50 88 ASP A CA 1
ATOM 693 C C . ASP A 1 88 ? -18.359 3.903 9.081 1.00 89.50 88 ASP A C 1
ATOM 695 O O . ASP A 1 88 ? -19.422 3.428 8.659 1.00 89.50 88 ASP A O 1
ATOM 699 N N . GLY A 1 89 ? -17.428 3.120 9.639 1.00 90.00 89 GLY A N 1
ATOM 700 C CA . GLY A 1 89 ? -17.508 1.658 9.727 1.00 90.00 89 GLY A CA 1
ATOM 701 C C . GLY A 1 89 ? -16.880 0.928 8.543 1.00 90.00 89 GLY A C 1
ATOM 702 O O . GLY A 1 89 ? -16.687 -0.292 8.607 1.00 90.00 89 GLY A O 1
ATOM 703 N N . ASN A 1 90 ? -16.527 1.632 7.473 1.00 92.12 90 ASN A N 1
ATOM 704 C CA . ASN A 1 90 ? -15.879 1.080 6.295 1.00 92.12 90 ASN A CA 1
ATOM 705 C C . ASN A 1 90 ? -14.362 1.262 6.390 1.00 92.12 90 ASN A C 1
ATOM 707 O O . ASN A 1 90 ? -13.843 2.124 7.087 1.00 92.12 90 ASN A O 1
ATOM 711 N N . LEU A 1 91 ? -13.616 0.375 5.733 1.00 93.12 91 LEU A N 1
ATOM 712 C CA . LEU A 1 91 ? -12.166 0.524 5.656 1.00 93.12 91 LEU A CA 1
ATOM 713 C C . LEU A 1 91 ? -11.814 1.457 4.503 1.00 93.12 91 LEU A C 1
ATOM 715 O O . LEU A 1 91 ? -12.191 1.193 3.363 1.00 93.12 91 LEU A O 1
ATOM 719 N N . ASP A 1 92 ? -11.011 2.469 4.794 1.00 93.31 92 ASP A N 1
ATOM 720 C CA . ASP A 1 92 ? -10.438 3.387 3.826 1.00 93.31 92 ASP A CA 1
ATOM 721 C C . ASP A 1 92 ? -8.989 3.015 3.513 1.00 93.31 92 ASP A C 1
ATOM 723 O O . ASP A 1 92 ? -8.258 2.486 4.352 1.00 93.31 92 ASP A O 1
ATOM 727 N N . LEU A 1 93 ? -8.541 3.345 2.304 1.00 93.44 93 LEU A N 1
ATOM 728 C CA . LEU A 1 93 ? -7.191 3.061 1.835 1.00 93.44 93 LEU A CA 1
ATOM 729 C C . LEU A 1 93 ? -6.389 4.356 1.675 1.00 93.44 93 LEU A C 1
ATOM 731 O O . LEU A 1 93 ? -6.730 5.222 0.868 1.00 93.44 93 LEU A O 1
ATOM 735 N N . LEU A 1 94 ? -5.277 4.457 2.402 1.00 93.25 94 LEU A N 1
ATOM 736 C CA . LEU A 1 94 ? -4.230 5.446 2.161 1.00 93.25 94 LEU A CA 1
ATOM 737 C C . LEU A 1 94 ? -3.072 4.808 1.408 1.00 93.25 94 LEU A C 1
ATOM 739 O O . LEU A 1 94 ? -2.554 3.778 1.831 1.00 93.25 94 LEU A O 1
ATOM 743 N N . CYS A 1 95 ? -2.613 5.461 0.346 1.00 93.06 95 CYS A N 1
ATOM 744 C CA . CYS A 1 95 ? -1.442 5.044 -0.413 1.00 93.06 95 CYS A CA 1
ATOM 745 C C . CYS A 1 95 ? -0.459 6.201 -0.586 1.00 93.06 95 CYS A C 1
ATOM 747 O O . CYS A 1 95 ? -0.850 7.343 -0.827 1.00 93.06 95 CYS A O 1
ATOM 749 N N . VAL A 1 96 ? 0.831 5.886 -0.561 1.00 94.12 96 VAL A N 1
ATOM 750 C CA . VAL A 1 96 ? 1.900 6.740 -1.091 1.00 94.12 96 VAL A CA 1
ATOM 751 C C . VAL A 1 96 ? 2.694 5.967 -2.121 1.00 94.12 96 VAL A C 1
ATOM 753 O O . VAL A 1 96 ? 2.688 4.732 -2.157 1.00 94.12 96 VAL A O 1
ATOM 756 N N . GLY A 1 97 ? 3.403 6.699 -2.962 1.00 93.12 97 GLY A N 1
ATOM 757 C CA . GLY A 1 97 ? 4.157 6.071 -4.015 1.00 93.12 97 GLY A CA 1
ATOM 758 C C . GLY A 1 97 ? 5.067 7.037 -4.731 1.00 93.12 97 GLY A C 1
ATOM 759 O O . GLY A 1 97 ? 5.727 7.849 -4.091 1.00 93.12 97 GLY A O 1
ATOM 760 N N . ASN A 1 98 ? 5.047 6.952 -6.054 1.00 93.00 98 ASN A N 1
ATOM 761 C CA . ASN A 1 98 ? 6.020 7.548 -6.957 1.00 93.00 98 ASN A CA 1
ATOM 762 C C . ASN A 1 98 ? 7.357 6.805 -7.017 1.00 93.00 98 ASN A C 1
ATOM 764 O O . ASN A 1 98 ? 7.778 6.117 -6.087 1.00 93.00 98 ASN A O 1
ATOM 768 N N . PHE A 1 99 ? 8.016 6.921 -8.162 1.00 91.50 99 PHE A N 1
ATOM 769 C CA . PHE A 1 99 ? 9.314 6.333 -8.438 1.00 91.50 99 PHE A CA 1
ATOM 770 C C . PHE A 1 99 ? 10.088 7.225 -9.414 1.00 91.50 99 PHE A C 1
ATOM 772 O O . PHE A 1 99 ? 9.867 7.192 -10.628 1.00 91.50 99 PHE A O 1
ATOM 779 N N . ASP A 1 100 ? 11.006 8.016 -8.867 1.00 86.69 100 ASP A N 1
ATOM 780 C CA . ASP A 1 100 ? 11.932 8.870 -9.612 1.00 86.69 100 ASP A CA 1
ATOM 781 C C . ASP A 1 100 ? 13.137 8.081 -10.150 1.00 86.69 100 ASP A C 1
ATOM 783 O O . ASP A 1 100 ? 13.811 8.539 -11.071 1.00 86.69 100 ASP A O 1
ATOM 787 N N . GLY A 1 101 ? 13.378 6.867 -9.641 1.00 83.12 101 GLY A N 1
ATOM 788 C CA . GLY A 1 101 ? 14.418 5.943 -10.116 1.00 83.12 101 GLY A CA 1
ATOM 789 C C . GLY A 1 101 ? 14.099 5.237 -11.441 1.00 83.12 101 GLY A C 1
ATOM 790 O O . GLY A 1 101 ? 14.699 4.202 -11.740 1.00 83.12 101 GLY A O 1
ATOM 791 N N . ALA A 1 102 ? 13.117 5.733 -12.199 1.00 79.69 102 ALA A N 1
ATOM 792 C CA . ALA A 1 102 ? 12.735 5.165 -13.485 1.00 79.69 102 ALA A CA 1
ATOM 793 C C . ALA A 1 102 ? 13.907 5.209 -14.481 1.00 79.69 102 ALA A C 1
ATOM 795 O O . ALA A 1 102 ? 14.824 6.025 -14.367 1.00 79.69 102 ALA A O 1
ATOM 796 N N . ASP A 1 103 ? 13.871 4.309 -15.466 1.00 75.38 103 ASP A N 1
ATOM 797 C CA . ASP A 1 103 ? 14.826 4.320 -16.576 1.00 75.38 103 ASP A CA 1
ATOM 798 C C . ASP A 1 103 ? 14.879 5.728 -17.200 1.00 75.38 103 ASP A C 1
ATOM 800 O O . ASP A 1 103 ? 13.813 6.313 -17.392 1.00 75.38 103 ASP A O 1
ATOM 804 N N . PRO A 1 104 ? 16.055 6.284 -17.548 1.00 70.69 104 PRO A N 1
ATOM 805 C CA . PRO A 1 104 ? 16.137 7.588 -18.209 1.00 70.69 104 PRO A CA 1
ATOM 806 C C . PRO A 1 104 ? 15.287 7.707 -19.483 1.00 70.69 104 PRO A C 1
ATOM 808 O O . PRO A 1 104 ? 14.921 8.813 -19.875 1.00 70.69 104 PRO A O 1
ATOM 811 N N . LEU A 1 105 ? 14.988 6.581 -20.139 1.00 72.50 105 LEU A N 1
ATOM 812 C CA . LEU A 1 105 ? 14.126 6.508 -21.320 1.00 72.50 105 LEU A CA 1
ATOM 813 C C . LEU A 1 105 ? 12.630 6.393 -20.979 1.00 72.50 105 LEU A C 1
ATOM 815 O O . LEU A 1 105 ? 11.790 6.488 -21.874 1.00 72.50 105 LEU A O 1
ATOM 819 N N . ALA A 1 106 ? 12.286 6.157 -19.715 1.00 74.12 106 ALA A N 1
ATOM 820 C CA . ALA A 1 106 ? 10.920 6.133 -19.221 1.00 74.12 106 ALA A CA 1
ATOM 821 C C . ALA A 1 106 ? 10.512 7.508 -18.671 1.00 74.12 106 ALA A C 1
ATOM 823 O O . ALA A 1 106 ? 11.321 8.278 -18.154 1.00 74.12 106 ALA A O 1
ATOM 824 N N . VAL A 1 107 ? 9.216 7.806 -18.755 1.00 76.00 107 VAL A N 1
ATOM 825 C CA . VAL A 1 107 ? 8.642 8.954 -18.046 1.00 76.00 107 VAL A CA 1
ATOM 826 C C . VAL A 1 107 ? 8.750 8.688 -16.545 1.00 76.00 107 VAL A C 1
ATOM 828 O O . VAL A 1 107 ? 8.501 7.568 -16.096 1.00 76.00 107 VAL A O 1
ATOM 831 N N . ARG A 1 108 ? 9.119 9.712 -15.769 1.00 79.44 108 ARG A N 1
ATOM 832 C CA . ARG A 1 108 ? 9.140 9.611 -14.306 1.00 79.44 108 ARG A CA 1
ATOM 833 C C . ARG A 1 108 ? 7.749 9.273 -13.794 1.00 79.44 108 ARG A C 1
ATOM 835 O O . ARG A 1 108 ? 6.767 9.899 -14.188 1.00 79.44 108 ARG A O 1
ATOM 842 N N . TYR A 1 109 ? 7.673 8.324 -12.874 1.00 87.25 109 TYR A N 1
ATOM 843 C CA . TYR A 1 109 ? 6.412 7.959 -12.253 1.00 87.25 109 TYR A CA 1
ATOM 844 C C . TYR A 1 109 ? 6.209 8.806 -10.997 1.00 87.25 109 TYR A C 1
ATOM 846 O O . TYR A 1 109 ? 6.334 8.291 -9.897 1.00 87.25 109 TYR A O 1
ATOM 854 N N . ASN A 1 110 ? 6.010 10.119 -11.130 1.00 85.44 110 ASN A N 1
ATOM 855 C CA . ASN A 1 110 ? 6.061 11.031 -9.978 1.00 85.44 110 ASN A CA 1
ATOM 856 C C . ASN A 1 110 ? 4.893 12.018 -9.861 1.00 85.44 110 ASN A C 1
ATOM 858 O O . ASN A 1 110 ? 5.010 13.063 -9.226 1.00 85.44 110 ASN A O 1
ATOM 862 N N . SER A 1 111 ? 3.752 11.677 -10.457 1.00 84.06 111 SER A N 1
ATOM 863 C CA . SER A 1 111 ? 2.563 12.537 -10.473 1.00 84.06 111 SER A CA 1
ATOM 864 C C . SER A 1 111 ? 1.646 12.382 -9.249 1.00 84.06 111 SER A C 1
ATOM 866 O O . SER A 1 111 ? 0.616 13.048 -9.178 1.00 84.06 111 SER A O 1
ATOM 868 N N . GLY A 1 112 ? 1.977 11.506 -8.295 1.00 86.75 112 GLY A N 1
ATOM 869 C CA . GLY A 1 112 ? 1.185 11.286 -7.083 1.00 86.75 112 GLY A CA 1
ATOM 870 C C . GLY A 1 112 ? 1.480 12.290 -5.965 1.00 86.75 112 GLY A C 1
ATOM 871 O O . GLY A 1 112 ? 2.611 12.741 -5.807 1.00 86.75 112 GLY A O 1
ATOM 872 N N . TYR A 1 113 ? 0.468 12.572 -5.144 1.00 90.06 113 TYR A N 1
ATOM 873 C CA . TYR A 1 113 ? 0.554 13.425 -3.947 1.00 90.06 113 TYR A CA 1
ATOM 874 C C . TYR A 1 113 ? 0.143 12.665 -2.676 1.00 90.06 113 TYR A C 1
ATOM 876 O O . TYR A 1 113 ? -0.344 13.250 -1.713 1.00 90.06 113 TYR A O 1
ATOM 884 N N . GLY A 1 114 ? 0.273 11.338 -2.688 1.00 90.81 114 GLY A N 1
ATOM 885 C CA . GLY A 1 114 ? -0.504 10.476 -1.805 1.00 90.81 114 GLY A CA 1
ATOM 886 C C . GLY A 1 114 ? -1.957 10.359 -2.276 1.00 90.81 114 GLY A C 1
ATOM 887 O O . GLY A 1 114 ? -2.466 11.185 -3.038 1.00 90.81 114 GLY A O 1
ATOM 888 N N . LEU A 1 115 ? -2.613 9.280 -1.870 1.00 90.88 115 LEU A N 1
ATOM 889 C CA . LEU A 1 115 ? -3.967 8.950 -2.283 1.00 90.88 115 LEU A CA 1
ATOM 890 C C . LEU A 1 115 ? -4.765 8.490 -1.070 1.00 90.88 115 LEU A C 1
ATOM 892 O O . LEU A 1 115 ? -4.310 7.622 -0.335 1.00 90.88 115 LEU A O 1
ATOM 896 N N . TYR A 1 116 ? -5.949 9.067 -0.894 1.00 92.44 116 TYR A N 1
ATOM 897 C CA . TYR A 1 116 ? -6.951 8.622 0.065 1.00 92.44 116 TYR A CA 1
ATOM 898 C C . TYR A 1 116 ? -8.182 8.156 -0.707 1.00 92.44 116 TYR A C 1
ATOM 900 O O . TYR A 1 116 ? -8.719 8.898 -1.538 1.00 92.44 116 TYR A O 1
ATOM 908 N N . LEU A 1 117 ? -8.585 6.913 -0.471 1.00 92.88 117 LEU A N 1
ATOM 909 C CA . LEU A 1 117 ? -9.750 6.298 -1.082 1.00 92.88 117 LEU A CA 1
ATOM 910 C C . LEU A 1 117 ? -10.715 5.847 0.007 1.00 92.88 117 LEU A C 1
ATOM 912 O O . LEU A 1 117 ? -10.343 5.031 0.848 1.00 92.88 117 LEU A O 1
ATOM 916 N N . ASN A 1 118 ? -11.952 6.325 -0.064 1.00 92.56 118 ASN A N 1
ATOM 917 C CA . ASN A 1 118 ? -13.006 5.876 0.828 1.00 92.56 118 ASN A CA 1
ATOM 918 C C . ASN A 1 118 ? -13.528 4.514 0.404 1.00 92.56 118 ASN A C 1
ATOM 920 O O . ASN A 1 118 ? -13.806 4.313 -0.785 1.00 92.56 118 ASN A O 1
ATOM 924 N N . GLY A 1 119 ? -13.667 3.605 1.361 1.00 94.06 119 GLY A N 1
ATOM 925 C CA . GLY A 1 119 ? -14.310 2.317 1.132 1.00 94.06 119 GLY A CA 1
ATOM 926 C C . GLY A 1 119 ? -15.826 2.411 1.267 1.00 94.06 119 GLY A C 1
ATOM 927 O O . GLY A 1 119 ? -16.341 3.144 2.097 1.00 94.06 119 GLY A O 1
ATOM 928 N N . ASP A 1 120 ? -16.564 1.623 0.487 1.00 92.44 120 ASP A N 1
ATOM 929 C CA . ASP A 1 120 ? -18.028 1.511 0.619 1.00 92.44 120 ASP A CA 1
ATOM 930 C C . ASP A 1 120 ? -18.481 0.320 1.488 1.00 92.44 120 ASP A C 1
ATOM 932 O O . ASP A 1 120 ? -19.668 -0.012 1.540 1.00 92.44 120 ASP A O 1
ATOM 936 N N . GLY A 1 121 ? -17.525 -0.390 2.099 1.00 90.50 121 GLY A N 1
ATOM 937 C CA . GLY A 1 121 ? -17.762 -1.619 2.864 1.00 90.50 121 GLY A CA 1
ATOM 938 C C . GLY A 1 121 ? -18.083 -2.857 2.016 1.00 90.50 121 GLY A C 1
ATOM 939 O O . GLY A 1 121 ? -18.282 -3.936 2.568 1.00 90.50 121 GLY A O 1
ATOM 940 N N . LYS A 1 122 ? -18.117 -2.734 0.683 1.00 90.88 122 LYS A N 1
ATOM 941 C CA . LYS A 1 122 ? -18.413 -3.810 -0.285 1.00 90.88 122 LYS A CA 1
ATOM 942 C C . LYS A 1 122 ? -17.225 -4.100 -1.209 1.00 90.88 122 LYS A C 1
ATOM 944 O O . LYS A 1 122 ? -17.381 -4.713 -2.264 1.00 90.88 122 LYS A O 1
ATOM 949 N N . GLY A 1 123 ? -16.042 -3.622 -0.825 1.00 90.00 123 GLY A N 1
ATOM 950 C CA . GLY A 1 123 ? -14.802 -3.786 -1.577 1.00 90.00 123 GLY A CA 1
ATOM 951 C C . GLY A 1 123 ? -14.623 -2.795 -2.728 1.00 90.00 123 GLY A C 1
ATOM 952 O O . GLY A 1 123 ? -13.682 -2.964 -3.506 1.00 90.00 123 GLY A O 1
ATOM 953 N N . ASN A 1 124 ? -15.480 -1.773 -2.851 1.00 93.56 124 ASN A N 1
ATOM 954 C CA . ASN A 1 124 ? -15.255 -0.675 -3.785 1.00 93.56 124 ASN A CA 1
ATOM 955 C C . ASN A 1 124 ? -14.624 0.510 -3.060 1.00 93.56 124 ASN A C 1
ATOM 957 O O . ASN A 1 124 ? -14.901 0.779 -1.893 1.00 93.56 124 ASN A O 1
ATOM 961 N N . PHE A 1 125 ? -13.787 1.227 -3.799 1.00 94.44 125 PHE A N 1
ATOM 962 C CA . PHE A 1 125 ? -13.059 2.383 -3.308 1.00 94.44 125 PHE A CA 1
ATOM 963 C C . PHE A 1 125 ? -13.334 3.568 -4.219 1.00 94.44 125 PHE A C 1
ATOM 965 O O . PHE A 1 125 ? -13.351 3.416 -5.441 1.00 94.44 125 PHE A O 1
ATOM 972 N N . LEU A 1 126 ? -13.536 4.750 -3.647 1.00 90.88 126 LEU A N 1
ATOM 973 C CA . LEU A 1 126 ? -13.748 5.985 -4.395 1.00 90.88 126 LEU A CA 1
ATOM 974 C C . LEU A 1 126 ? -12.774 7.053 -3.923 1.00 90.88 126 LEU A C 1
ATOM 976 O O . LEU A 1 126 ? -12.480 7.177 -2.739 1.00 90.88 126 LEU A O 1
ATOM 980 N N . GLN A 1 127 ? -12.270 7.845 -4.865 1.00 82.31 127 GLN A N 1
ATOM 981 C CA . GLN A 1 127 ? -11.401 8.957 -4.519 1.00 82.31 127 GLN A CA 1
ATOM 982 C C . GLN A 1 127 ? -12.215 10.080 -3.883 1.00 82.31 127 GLN A C 1
ATOM 984 O O . GLN A 1 127 ? -13.102 10.650 -4.518 1.00 82.31 127 GLN A O 1
ATOM 989 N N . LYS A 1 128 ? -11.835 10.461 -2.667 1.00 69.44 128 LYS A N 1
ATOM 990 C CA . LYS A 1 128 ? -12.174 11.764 -2.090 1.00 69.44 128 LYS A CA 1
ATOM 991 C C . LYS A 1 128 ? -10.985 12.691 -2.320 1.00 69.44 128 LYS A C 1
ATOM 993 O O . LYS A 1 128 ? -9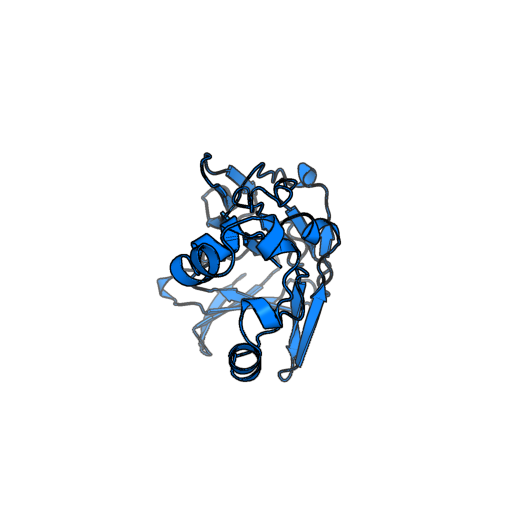.851 12.224 -2.451 1.00 69.44 128 LYS A O 1
ATOM 998 N N . SER A 1 129 ? -11.215 13.997 -2.470 1.00 58.88 129 SER A N 1
ATOM 999 C CA . SER A 1 129 ? -10.103 14.907 -2.768 1.00 58.88 129 SER A CA 1
ATOM 1000 C C . SER A 1 129 ? -9.029 14.769 -1.681 1.00 58.88 129 SER A C 1
ATOM 1002 O O . SER A 1 129 ? -9.344 14.790 -0.492 1.00 58.88 129 SER A O 1
ATOM 1004 N N . ALA A 1 130 ? -7.759 14.627 -2.078 1.00 51.56 130 ALA A N 1
ATOM 1005 C CA . ALA A 1 130 ? -6.630 14.508 -1.143 1.00 51.56 130 ALA A CA 1
ATOM 1006 C C . ALA A 1 130 ? -6.574 15.692 -0.149 1.00 51.56 130 ALA A C 1
ATOM 1008 O O . ALA A 1 130 ? -6.096 15.574 0.976 1.00 51.56 130 ALA A O 1
ATOM 1009 N N . THR A 1 131 ? -7.158 16.828 -0.539 1.00 47.88 131 THR A N 1
ATOM 1010 C CA . THR A 1 131 ? -7.325 18.029 0.285 1.00 47.88 131 THR A CA 1
ATOM 1011 C C . THR A 1 131 ? -8.364 17.902 1.404 1.00 47.88 131 THR A C 1
ATOM 1013 O O . THR A 1 131 ? -8.253 18.626 2.387 1.00 47.88 131 THR A O 1
ATOM 1016 N N . GLY A 1 132 ? -9.344 16.997 1.306 1.00 48.75 132 GLY A N 1
ATOM 1017 C CA . GLY A 1 132 ? -10.422 16.861 2.293 1.00 48.75 132 GLY A CA 1
ATOM 1018 C C . GLY A 1 132 ? -9.992 16.232 3.624 1.00 48.75 132 GLY A C 1
ATOM 1019 O O . GLY A 1 132 ? -10.597 16.526 4.649 1.00 48.75 132 GLY A O 1
ATOM 1020 N N . ALA A 1 133 ? -8.935 15.411 3.620 1.00 55.88 133 ALA A N 1
ATOM 1021 C CA . ALA A 1 133 ? -8.396 14.745 4.814 1.00 55.88 133 ALA A CA 1
ATOM 1022 C C . ALA A 1 133 ? -7.075 15.364 5.322 1.00 55.88 133 ALA A C 1
ATOM 1024 O O . ALA A 1 133 ? -6.511 14.903 6.311 1.00 55.88 133 ALA A O 1
ATOM 1025 N N . GLY A 1 134 ? -6.542 16.383 4.634 1.00 75.62 134 GLY A N 1
ATOM 1026 C CA . GLY A 1 134 ? -5.240 16.983 4.957 1.00 75.62 134 GLY A CA 1
ATOM 1027 C C . GLY A 1 134 ? -4.031 16.077 4.678 1.00 75.62 134 GLY A C 1
ATOM 1028 O O . GLY A 1 134 ? -2.913 16.422 5.055 1.00 75.62 134 GLY A O 1
ATOM 1029 N N . PHE A 1 135 ? -4.232 14.933 4.016 1.00 85.62 135 PHE A N 1
ATOM 1030 C CA . PHE A 1 135 ? -3.171 13.998 3.656 1.00 85.62 135 PHE A CA 1
ATOM 1031 C C . PHE A 1 135 ? -2.588 14.349 2.284 1.00 85.62 135 PHE A C 1
ATOM 1033 O O . PHE A 1 135 ? -3.216 14.131 1.250 1.00 85.62 135 PHE A O 1
ATOM 1040 N N . SER A 1 136 ? -1.373 14.894 2.282 1.00 89.88 136 SER A N 1
ATOM 1041 C CA . SER A 1 136 ? -0.624 15.207 1.066 1.00 89.88 136 SER A CA 1
ATOM 1042 C C . SER A 1 136 ? 0.835 14.834 1.263 1.00 89.88 136 SER A C 1
ATOM 1044 O O . SER A 1 136 ? 1.495 15.351 2.160 1.00 89.88 136 SER A O 1
ATOM 1046 N N . VAL A 1 137 ? 1.327 13.930 0.428 1.00 91.44 137 VAL A N 1
ATOM 1047 C CA . VAL A 1 137 ? 2.709 13.453 0.413 1.00 91.44 137 VAL A CA 1
ATOM 1048 C C . VAL A 1 137 ? 3.255 13.687 -0.997 1.00 91.44 137 VAL A C 1
ATOM 1050 O O . VAL A 1 137 ? 3.188 12.791 -1.842 1.00 91.44 137 VAL A O 1
ATOM 1053 N N . PRO A 1 138 ? 3.706 14.916 -1.308 1.00 88.31 138 PRO A N 1
ATOM 1054 C CA . PRO A 1 138 ? 4.306 15.211 -2.600 1.00 88.31 138 PRO A CA 1
ATOM 1055 C C . PRO A 1 138 ? 5.654 14.493 -2.744 1.00 88.31 138 PRO A C 1
ATOM 1057 O O . PRO A 1 138 ? 6.438 14.423 -1.799 1.00 88.31 138 PRO A O 1
ATOM 1060 N N . GLY A 1 139 ? 5.949 14.021 -3.955 1.00 89.88 139 GLY A N 1
ATOM 1061 C CA . GLY A 1 139 ? 7.220 13.363 -4.262 1.00 89.88 139 GLY A CA 1
ATOM 1062 C C . GLY A 1 139 ? 7.245 11.881 -3.888 1.00 89.88 139 GLY A C 1
ATOM 1063 O O . GLY A 1 139 ? 6.216 11.211 -3.865 1.00 89.88 139 GLY A O 1
ATOM 1064 N N . GLU A 1 140 ? 8.439 11.337 -3.679 1.00 93.75 140 GLU A N 1
ATOM 1065 C CA . GLU A 1 140 ? 8.656 9.895 -3.580 1.00 93.75 140 GLU A CA 1
ATOM 1066 C C . GLU A 1 140 ? 8.409 9.339 -2.168 1.00 93.75 140 GLU A C 1
ATOM 1068 O O . GLU A 1 140 ? 9.315 9.274 -1.339 1.00 93.75 140 GLU A O 1
ATOM 1073 N N . GLY A 1 141 ? 7.181 8.887 -1.909 1.00 94.44 141 GLY A N 1
ATOM 1074 C CA . GLY A 1 141 ? 6.810 8.158 -0.698 1.00 94.44 141 GLY A CA 1
ATOM 1075 C C . GLY A 1 141 ? 7.153 6.667 -0.781 1.00 94.44 141 GLY A C 1
ATOM 1076 O O . GLY A 1 141 ? 7.057 6.025 -1.832 1.00 94.44 141 GLY A O 1
ATOM 1077 N N . ARG A 1 142 ? 7.560 6.088 0.349 1.00 93.56 142 ARG A N 1
ATOM 1078 C CA . ARG A 1 142 ? 7.939 4.672 0.460 1.00 93.56 142 ARG A CA 1
ATOM 1079 C C . ARG A 1 142 ? 7.117 3.952 1.507 1.00 93.56 142 ARG A C 1
ATOM 1081 O O . ARG A 1 142 ? 6.331 3.084 1.157 1.00 93.56 142 ARG A O 1
ATOM 1088 N N . GLY A 1 143 ? 7.294 4.313 2.771 1.00 94.81 143 GLY A N 1
ATOM 1089 C CA . GLY A 1 143 ? 6.620 3.666 3.892 1.00 94.81 143 GLY A CA 1
ATOM 1090 C C . GLY A 1 143 ? 5.448 4.495 4.393 1.00 94.81 143 GLY A C 1
ATOM 1091 O O . GLY A 1 143 ? 5.535 5.720 4.428 1.00 94.81 143 GLY A O 1
ATOM 1092 N N . LEU A 1 144 ? 4.388 3.821 4.832 1.00 95.31 144 LEU A N 1
ATOM 1093 C CA . LEU A 1 144 ? 3.333 4.410 5.651 1.00 95.31 144 LEU A CA 1
ATOM 1094 C C . LEU A 1 144 ? 3.201 3.645 6.966 1.00 95.31 144 LEU A C 1
ATOM 1096 O O . LEU A 1 144 ? 3.327 2.418 6.989 1.00 95.31 144 LEU A O 1
ATOM 1100 N N . ALA A 1 145 ? 2.943 4.369 8.052 1.00 95.38 145 ALA A N 1
ATOM 1101 C CA . ALA A 1 145 ? 2.626 3.790 9.350 1.00 95.38 145 ALA A CA 1
ATOM 1102 C C . ALA A 1 145 ? 1.626 4.659 10.119 1.00 95.38 145 ALA A C 1
ATOM 1104 O O . ALA A 1 145 ? 1.734 5.886 10.121 1.00 95.38 145 ALA A O 1
ATOM 1105 N N . CYS A 1 146 ? 0.701 4.013 10.823 1.00 94.06 146 CYS A N 1
ATOM 1106 C CA . CYS A 1 146 ? -0.125 4.644 11.845 1.00 94.06 146 CYS A CA 1
ATOM 1107 C C . CYS A 1 146 ? 0.584 4.574 13.198 1.00 94.06 146 CYS A C 1
ATOM 1109 O O . CYS A 1 146 ? 0.930 3.494 13.680 1.00 94.06 146 CYS A O 1
ATOM 1111 N N . VAL A 1 147 ? 0.775 5.721 13.841 1.00 94.25 147 VAL A N 1
ATOM 1112 C CA . VAL A 1 147 ? 1.368 5.828 15.174 1.00 94.25 147 VAL A CA 1
ATOM 1113 C C . VAL A 1 147 ? 0.304 6.304 16.150 1.00 94.25 147 VAL A C 1
ATOM 1115 O O . VAL A 1 147 ? -0.226 7.408 16.022 1.00 94.25 147 VAL A O 1
ATOM 1118 N N . ALA A 1 148 ? 0.000 5.477 17.150 1.00 93.88 148 ALA A N 1
ATOM 1119 C CA . ALA A 1 148 ? -0.911 5.864 18.215 1.00 93.88 148 ALA A CA 1
ATOM 1120 C C . ALA A 1 148 ? -0.240 6.929 19.100 1.00 93.88 148 ALA A C 1
ATOM 1122 O O . ALA A 1 148 ? 0.747 6.660 19.793 1.00 93.88 148 ALA A O 1
ATOM 1123 N N . GLY A 1 149 ? -0.790 8.141 19.103 1.00 90.38 149 GLY A N 1
ATOM 1124 C CA . GLY A 1 149 ? -0.375 9.271 19.933 1.00 90.38 149 GLY A CA 1
ATOM 1125 C C . GLY A 1 149 ? -1.243 9.434 21.183 1.00 90.38 149 GLY A C 1
ATOM 1126 O O . GLY A 1 149 ? -2.103 8.599 21.474 1.00 90.38 149 GLY A O 1
ATOM 1127 N N . LYS A 1 150 ? -0.986 10.491 21.962 1.00 84.38 150 LYS A N 1
ATOM 1128 C CA . LYS A 1 150 ? -1.865 10.902 23.076 1.00 84.38 150 LYS A CA 1
ATOM 1129 C C . LYS A 1 150 ? -3.115 11.623 22.563 1.00 84.38 150 LYS A C 1
ATOM 1131 O O . LYS A 1 150 ? -4.203 11.400 23.081 1.00 84.38 150 LYS A O 1
ATOM 1136 N N . ASP A 1 151 ? -2.944 12.427 21.515 1.00 81.94 151 ASP A N 1
ATOM 1137 C CA . ASP A 1 151 ? -3.976 13.320 20.969 1.00 81.94 151 ASP A CA 1
ATOM 1138 C C . ASP A 1 151 ? -4.740 12.724 19.774 1.00 81.94 151 ASP A C 1
ATOM 1140 O O . ASP A 1 151 ? -5.597 13.385 19.188 1.00 81.94 151 ASP A O 1
ATOM 1144 N N . GLY A 1 152 ? -4.430 11.479 19.404 1.00 90.56 152 GLY A N 1
ATOM 1145 C CA . GLY A 1 152 ? -5.062 10.771 18.297 1.00 90.56 152 GLY A CA 1
ATOM 1146 C C . GLY A 1 152 ? -4.103 9.828 17.578 1.00 90.56 152 GLY A C 1
ATOM 1147 O O . GLY A 1 152 ? -3.138 9.337 18.170 1.00 90.56 152 GLY A O 1
ATOM 1148 N N . VAL A 1 153 ? -4.366 9.585 16.300 1.00 92.88 153 VAL A N 1
ATOM 1149 C CA . VAL A 1 153 ? -3.509 8.791 15.415 1.00 92.88 153 VAL A CA 1
ATOM 1150 C C . VAL A 1 153 ? -2.723 9.716 14.509 1.00 92.88 153 VAL A C 1
ATOM 1152 O O . VAL A 1 153 ? -3.298 10.558 13.825 1.00 92.88 153 VAL A O 1
ATOM 1155 N N . THR A 1 154 ? -1.410 9.525 14.452 1.00 94.06 154 THR A N 1
ATOM 1156 C CA . THR A 1 154 ? -0.552 10.191 13.475 1.00 94.06 154 THR A CA 1
ATOM 1157 C C . THR A 1 154 ? -0.190 9.209 12.374 1.00 94.06 154 THR A C 1
ATOM 1159 O O . THR A 1 154 ? 0.468 8.202 12.622 1.00 94.06 154 THR A O 1
ATOM 1162 N N . ILE A 1 155 ? -0.594 9.512 11.147 1.00 94.06 155 ILE A N 1
ATOM 1163 C CA . ILE A 1 155 ? -0.124 8.820 9.951 1.00 94.06 155 ILE A CA 1
ATOM 1164 C C . ILE A 1 155 ? 1.216 9.443 9.569 1.00 94.06 155 ILE A C 1
ATOM 1166 O O . ILE A 1 155 ? 1.312 10.662 9.433 1.00 94.06 155 ILE A O 1
ATOM 1170 N N . VAL A 1 156 ? 2.246 8.618 9.399 1.00 95.12 156 VAL A N 1
ATOM 1171 C CA . VAL A 1 156 ? 3.593 9.045 9.007 1.00 95.12 156 VAL A CA 1
ATOM 1172 C C . VAL A 1 156 ? 3.956 8.409 7.673 1.00 95.12 156 VAL A C 1
ATOM 1174 O O . VAL A 1 156 ? 3.885 7.189 7.525 1.00 95.12 156 VAL A O 1
ATOM 1177 N N . ALA A 1 157 ? 4.379 9.238 6.724 1.00 95.38 157 ALA A N 1
ATOM 1178 C CA . ALA A 1 157 ? 4.943 8.837 5.447 1.00 95.38 157 ALA A CA 1
ATOM 1179 C C . ALA A 1 157 ? 6.462 9.035 5.453 1.00 95.38 157 ALA A C 1
ATOM 1181 O O . ALA A 1 157 ? 6.957 10.143 5.676 1.00 95.38 157 ALA A O 1
ATOM 1182 N N . ALA A 1 158 ? 7.200 7.958 5.197 1.00 95.50 158 ALA A N 1
ATOM 1183 C CA . ALA A 1 158 ? 8.635 8.014 4.957 1.00 95.50 158 ALA A CA 1
ATOM 1184 C C . ALA A 1 158 ? 8.891 8.301 3.474 1.00 95.50 158 ALA A C 1
ATOM 1186 O O . ALA A 1 158 ? 8.386 7.578 2.610 1.00 95.50 158 ALA A O 1
ATOM 1187 N N . ASN A 1 159 ? 9.705 9.319 3.197 1.00 94.81 159 ASN A N 1
ATOM 1188 C CA . ASN A 1 159 ? 9.975 9.809 1.849 1.00 94.81 159 ASN A CA 1
ATOM 1189 C C . ASN A 1 159 ? 11.432 9.541 1.447 1.00 94.81 159 ASN A C 1
ATOM 1191 O O . ASN A 1 159 ? 12.330 9.532 2.291 1.00 94.81 159 ASN A O 1
ATOM 1195 N N . CYS A 1 160 ? 11.686 9.322 0.159 1.00 93.31 160 CYS A N 1
ATOM 1196 C CA . CYS A 1 160 ? 13.042 9.198 -0.360 1.00 93.31 160 CYS A CA 1
ATOM 1197 C C . CYS A 1 160 ? 13.657 10.585 -0.568 1.00 93.31 160 CYS A C 1
ATOM 1199 O O . CYS A 1 160 ? 13.045 11.448 -1.193 1.00 93.31 160 CYS A O 1
ATOM 1201 N N . ASN A 1 161 ? 14.873 10.795 -0.052 1.00 91.88 161 ASN A N 1
ATOM 1202 C CA . ASN A 1 161 ? 15.627 12.051 -0.175 1.00 91.88 161 ASN A CA 1
ATOM 1203 C C . ASN A 1 161 ? 14.857 13.313 0.277 1.00 91.88 161 ASN A C 1
ATOM 1205 O O . ASN A 1 161 ? 15.177 14.422 -0.146 1.00 91.88 161 ASN A O 1
ATOM 1209 N N . ALA A 1 162 ? 13.857 13.156 1.146 1.00 93.00 162 ALA A N 1
ATOM 1210 C CA . ALA A 1 162 ? 13.037 14.235 1.679 1.00 93.00 162 ALA A CA 1
ATOM 1211 C C . ALA A 1 162 ? 12.650 13.944 3.135 1.00 93.00 162 ALA A C 1
ATOM 1213 O O . ALA A 1 162 ? 12.702 12.801 3.593 1.00 93.00 162 ALA A O 1
ATOM 1214 N N . ALA A 1 163 ? 12.256 14.985 3.871 1.00 94.88 163 ALA A N 1
ATOM 1215 C CA . ALA A 1 163 ? 11.745 14.828 5.229 1.00 94.88 163 ALA A CA 1
ATOM 1216 C C . ALA A 1 163 ? 10.461 13.986 5.236 1.00 94.88 163 ALA A C 1
ATOM 1218 O O . ALA A 1 163 ? 9.686 14.024 4.279 1.00 94.88 163 ALA A O 1
ATOM 1219 N N . ALA A 1 164 ? 10.222 13.256 6.327 1.00 94.31 164 ALA A N 1
ATOM 1220 C CA . ALA A 1 164 ? 8.964 12.549 6.524 1.00 94.31 164 ALA A CA 1
ATOM 1221 C C . ALA A 1 164 ? 7.786 13.535 6.573 1.00 94.31 164 ALA A C 1
ATOM 1223 O O . ALA A 1 164 ? 7.910 14.649 7.086 1.00 94.31 164 ALA A O 1
ATOM 1224 N N . THR A 1 165 ? 6.636 13.103 6.068 1.00 94.19 165 THR A N 1
ATOM 1225 C CA . THR A 1 165 ? 5.382 13.858 6.144 1.00 94.19 165 THR A CA 1
ATOM 1226 C C . THR A 1 165 ? 4.461 13.195 7.152 1.00 94.19 165 THR A C 1
ATOM 1228 O O . THR A 1 165 ? 4.454 11.971 7.267 1.00 94.19 165 THR A O 1
ATOM 1231 N N . SER A 1 166 ? 3.671 13.972 7.887 1.00 93.12 166 SER A N 1
ATOM 1232 C CA . SER A 1 166 ? 2.687 13.408 8.800 1.00 93.12 166 SER A CA 1
ATOM 1233 C C . SER A 1 166 ? 1.389 14.196 8.820 1.00 93.12 166 SER A C 1
ATOM 1235 O O . SER A 1 166 ? 1.362 15.405 8.596 1.00 93.12 166 SER A O 1
ATOM 1237 N N . VAL A 1 167 ? 0.305 13.482 9.105 1.00 91.56 167 VAL A N 1
ATOM 1238 C CA . VAL A 1 167 ? -1.009 14.055 9.387 1.00 91.56 167 VAL A CA 1
ATOM 1239 C C . VAL A 1 167 ? -1.548 13.397 10.647 1.00 91.56 167 VAL A C 1
ATOM 1241 O O . VAL A 1 167 ? -1.451 12.181 10.815 1.00 91.56 167 VAL A O 1
ATOM 1244 N N . THR A 1 168 ? -2.092 14.201 11.554 1.00 91.38 168 THR A N 1
ATOM 1245 C CA . THR A 1 168 ? -2.702 13.694 12.784 1.00 91.38 168 THR A CA 1
ATOM 1246 C C . THR A 1 168 ? -4.212 13.782 12.673 1.00 91.38 168 THR A C 1
ATOM 1248 O O . THR A 1 168 ? -4.776 14.870 12.556 1.00 91.38 168 THR A O 1
ATOM 1251 N N . LEU A 1 169 ? -4.857 12.627 12.762 1.00 88.88 169 LEU A N 1
ATOM 1252 C CA . LEU A 1 169 ? -6.294 12.489 12.900 1.00 88.88 169 LEU A CA 1
ATOM 1253 C C . LEU A 1 169 ? -6.641 12.540 14.386 1.00 88.88 169 LEU A C 1
ATOM 1255 O O . LEU A 1 169 ? -6.081 11.798 15.196 1.00 88.88 169 LEU A O 1
ATOM 1259 N N . ARG A 1 170 ? -7.601 13.392 14.755 1.00 87.12 170 ARG A N 1
ATOM 1260 C CA . ARG A 1 170 ? -8.112 13.511 16.135 1.00 87.12 170 ARG A CA 1
ATOM 1261 C C . ARG A 1 170 ? -9.090 12.385 16.497 1.00 87.12 170 ARG A C 1
ATOM 1263 O O . ARG A 1 170 ? -10.064 12.605 17.210 1.00 87.12 170 ARG A O 1
ATOM 1270 N N . GLN A 1 171 ? -8.833 11.185 15.997 1.00 86.00 171 GLN A N 1
ATOM 1271 C CA . GLN A 1 171 ? -9.553 9.968 16.343 1.00 86.00 171 GLN A CA 1
ATOM 1272 C C . GLN A 1 171 ? -8.744 9.240 17.416 1.00 86.00 171 GLN A C 1
ATOM 1274 O O . GLN A 1 171 ? -7.534 9.058 17.265 1.00 86.00 171 GLN A O 1
ATOM 1279 N N . ARG A 1 172 ? -9.381 8.871 18.532 1.00 87.94 172 ARG A N 1
ATOM 1280 C CA . ARG A 1 172 ? -8.690 8.184 19.630 1.00 87.94 172 ARG A CA 1
ATOM 1281 C C . ARG A 1 172 ? -8.529 6.702 19.290 1.00 87.94 172 ARG A C 1
ATOM 1283 O O . ARG A 1 172 ? -9.542 6.015 19.189 1.00 87.94 172 ARG A O 1
ATOM 1290 N N . PRO A 1 173 ? -7.294 6.193 19.164 1.00 91.75 173 PRO A N 1
ATOM 1291 C CA . PRO A 1 173 ? -7.087 4.775 18.941 1.00 91.75 173 PRO A CA 1
ATOM 1292 C C . PRO A 1 173 ? -7.241 3.995 20.247 1.00 91.75 173 PRO A C 1
ATOM 1294 O O . PRO A 1 173 ? -6.737 4.414 21.295 1.00 91.75 173 PRO A O 1
ATOM 1297 N N . LEU A 1 174 ? -7.838 2.809 20.169 1.00 91.19 174 LEU A N 1
ATOM 1298 C CA . LEU A 1 174 ? -7.660 1.795 21.199 1.00 91.19 174 LEU A CA 1
ATOM 1299 C C . LEU A 1 174 ? -6.279 1.165 21.006 1.00 91.19 174 LEU A C 1
ATOM 1301 O O . LEU A 1 174 ? -6.007 0.562 19.972 1.00 91.19 174 LEU A O 1
ATOM 1305 N N . ARG A 1 175 ? -5.387 1.313 21.986 1.00 92.25 175 ARG A N 1
ATOM 1306 C CA . ARG A 1 175 ? -4.061 0.683 21.942 1.00 92.25 175 ARG A CA 1
ATOM 1307 C C . ARG A 1 175 ? -4.172 -0.773 22.361 1.00 92.25 175 ARG A C 1
ATOM 1309 O O . ARG A 1 175 ? -4.744 -1.064 23.406 1.00 92.25 175 ARG A O 1
ATOM 1316 N N . ILE A 1 176 ? -3.575 -1.659 21.577 1.00 91.69 176 ILE A N 1
ATOM 1317 C CA . ILE A 1 176 ? -3.506 -3.079 21.897 1.00 91.69 176 ILE A CA 1
ATOM 1318 C C . ILE A 1 176 ? -2.180 -3.343 22.601 1.00 91.69 176 ILE A C 1
ATOM 1320 O O . ILE A 1 176 ? -1.126 -2.930 22.119 1.00 91.69 176 ILE A O 1
ATOM 1324 N N . ASP A 1 177 ? -2.237 -4.003 23.755 1.00 90.62 177 ASP A N 1
ATOM 1325 C CA . ASP A 1 177 ? -1.044 -4.385 24.508 1.00 90.62 177 ASP A CA 1
ATOM 1326 C C . ASP A 1 177 ? -0.256 -5.467 23.744 1.00 90.62 177 ASP A C 1
ATOM 1328 O O . ASP A 1 177 ? -0.748 -6.596 23.607 1.00 90.62 177 ASP A O 1
ATOM 1332 N N . PRO A 1 178 ? 0.979 -5.181 23.283 1.00 87.88 178 PRO A N 1
ATOM 1333 C CA . PRO A 1 178 ? 1.785 -6.153 22.550 1.00 87.88 178 PRO A CA 1
ATOM 1334 C C . PRO A 1 178 ? 2.088 -7.425 23.354 1.00 87.88 178 PRO A C 1
ATOM 1336 O O . PRO A 1 178 ? 2.310 -8.485 22.762 1.00 87.88 178 PRO A O 1
ATOM 1339 N N . ALA A 1 179 ? 2.074 -7.361 24.693 1.00 91.19 179 ALA A N 1
ATOM 1340 C CA . ALA A 1 179 ? 2.310 -8.522 25.550 1.0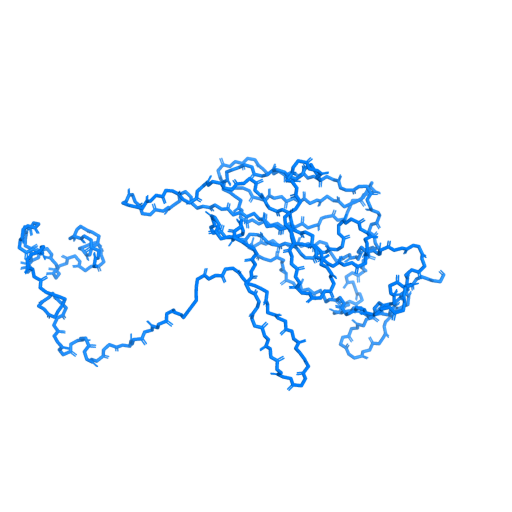0 91.19 179 ALA A CA 1
ATOM 1341 C C . ALA A 1 179 ? 1.220 -9.597 25.399 1.00 91.19 179 ALA A C 1
ATOM 1343 O O . ALA A 1 179 ? 1.504 -10.785 25.568 1.00 91.19 179 ALA A O 1
ATOM 1344 N N . LYS A 1 180 ? -0.002 -9.207 25.009 1.00 90.44 180 LYS A N 1
ATOM 1345 C CA . LYS A 1 180 ? -1.124 -10.130 24.769 1.00 90.44 180 LYS A CA 1
ATOM 1346 C C . LYS A 1 180 ? -0.974 -10.929 23.474 1.00 90.44 180 LYS A C 1
ATOM 1348 O O . LYS A 1 180 ? -1.699 -11.903 23.283 1.00 90.44 180 LYS A O 1
ATOM 1353 N N . ARG A 1 181 ? -0.030 -10.549 22.597 1.00 91.56 181 ARG A N 1
ATOM 1354 C CA . ARG A 1 181 ? 0.217 -11.189 21.292 1.00 91.56 181 ARG A CA 1
ATOM 1355 C C . ARG A 1 181 ? -1.077 -11.353 20.486 1.00 91.56 181 ARG A C 1
ATOM 1357 O O . ARG A 1 181 ? -1.344 -12.424 19.934 1.00 91.56 181 ARG A O 1
ATOM 1364 N N . CYS A 1 182 ? -1.898 -10.304 20.473 1.00 93.75 182 CYS A N 1
ATOM 1365 C CA . CYS A 1 182 ? -3.130 -10.274 19.698 1.00 93.75 182 CYS A CA 1
ATOM 1366 C C . CYS A 1 182 ? -2.807 -10.439 18.211 1.00 93.75 182 CYS A C 1
ATOM 1368 O O . CYS A 1 182 ? -1.895 -9.809 17.680 1.00 93.75 182 CYS A O 1
ATOM 1370 N N . THR A 1 183 ? -3.565 -11.308 17.559 1.00 94.38 183 THR A N 1
ATOM 1371 C CA . THR A 1 183 ? -3.455 -11.607 16.126 1.00 94.38 183 THR A CA 1
ATOM 1372 C C . THR A 1 183 ? -4.570 -10.935 15.342 1.00 94.38 183 THR A C 1
ATOM 1374 O O . THR A 1 183 ? -4.339 -10.433 14.247 1.00 94.38 183 THR A O 1
ATOM 1377 N N . HIS A 1 184 ? -5.774 -10.896 15.915 1.00 95.38 184 HIS A N 1
ATOM 1378 C CA . HIS A 1 184 ? -6.934 -10.285 15.292 1.00 95.38 184 HIS A CA 1
ATOM 1379 C C . HIS A 1 184 ? -7.996 -9.900 16.326 1.00 95.38 184 HIS A C 1
ATOM 1381 O O . HIS A 1 184 ? -7.946 -10.331 17.482 1.00 95.38 184 HIS A O 1
ATOM 1387 N N . ALA A 1 185 ? -8.950 -9.089 15.888 1.00 95.50 185 ALA A N 1
ATOM 1388 C CA . ALA A 1 185 ? -10.183 -8.774 16.583 1.00 95.50 185 ALA A CA 1
ATOM 1389 C C . ALA A 1 185 ? -11.381 -9.181 15.729 1.00 95.50 185 ALA A C 1
ATOM 1391 O O . ALA A 1 185 ? -11.340 -9.046 14.505 1.00 95.50 185 ALA A O 1
ATOM 1392 N N . ILE A 1 186 ? -12.453 -9.623 16.379 1.00 95.88 186 ILE A N 1
ATOM 1393 C CA . ILE A 1 186 ? -13.784 -9.710 15.777 1.00 95.88 186 ILE A CA 1
ATOM 1394 C C . ILE A 1 186 ? -14.606 -8.565 16.356 1.00 95.88 186 ILE A C 1
ATOM 1396 O O . ILE A 1 186 ? -14.873 -8.545 17.555 1.00 95.88 186 ILE A O 1
ATOM 1400 N N . LEU A 1 187 ? -14.943 -7.592 15.515 1.00 94.31 187 LEU A N 1
ATOM 1401 C CA . LEU A 1 187 ? -15.649 -6.374 15.895 1.00 94.31 187 LEU A CA 1
ATOM 1402 C C . LEU A 1 187 ? -17.121 -6.466 15.512 1.00 94.31 187 LEU A C 1
ATOM 1404 O O . LEU A 1 187 ? -17.427 -6.898 14.401 1.00 94.31 187 LEU A O 1
ATOM 1408 N N . ASP A 1 188 ? -17.994 -5.985 16.390 1.00 93.94 188 ASP A N 1
ATOM 1409 C CA . ASP A 1 188 ? -19.343 -5.530 16.059 1.00 93.94 188 ASP A CA 1
ATOM 1410 C C . ASP A 1 188 ? -19.279 -4.010 15.876 1.00 93.94 188 ASP A C 1
ATOM 1412 O O . ASP A 1 188 ? -18.857 -3.278 16.776 1.00 93.94 188 ASP A O 1
ATOM 1416 N N . LEU A 1 189 ? -19.648 -3.529 14.688 1.00 91.31 189 LEU A N 1
ATOM 1417 C CA . LEU A 1 189 ? -19.525 -2.114 14.334 1.00 91.31 189 LEU A CA 1
ATOM 1418 C C . LEU A 1 189 ? -20.639 -1.246 14.954 1.00 91.31 189 LEU A C 1
ATOM 1420 O O . LEU A 1 189 ? -20.572 -0.016 14.883 1.00 91.31 189 LEU A O 1
ATOM 1424 N N . GLY A 1 190 ? -21.636 -1.864 15.599 1.00 88.56 190 GLY A N 1
ATOM 1425 C CA . GLY A 1 190 ? -22.774 -1.197 16.238 1.00 88.56 190 GLY A CA 1
ATOM 1426 C C . GLY A 1 190 ? -23.956 -0.933 15.300 1.00 88.56 190 GLY A C 1
ATOM 1427 O O . GLY A 1 190 ? -24.987 -0.430 15.740 1.00 88.56 190 GLY A O 1
ATOM 1428 N N . ASP A 1 191 ? -23.833 -1.290 14.022 1.00 88.50 191 ASP A N 1
ATOM 1429 C CA . ASP A 1 191 ? -24.878 -1.181 12.995 1.00 88.50 191 ASP A CA 1
ATOM 1430 C C . ASP A 1 191 ? -25.346 -2.554 12.469 1.00 88.50 191 ASP A C 1
ATOM 1432 O O . ASP A 1 191 ? -26.016 -2.652 11.439 1.00 88.50 191 ASP A O 1
ATOM 1436 N N . GLY A 1 192 ? -24.985 -3.625 13.185 1.00 88.94 192 GLY A N 1
ATOM 1437 C CA . GLY A 1 192 ? -25.276 -5.016 12.838 1.00 88.94 192 GLY A CA 1
ATOM 1438 C C . GLY A 1 192 ? -24.248 -5.664 11.907 1.00 88.94 192 GLY A C 1
ATOM 1439 O O . GLY A 1 192 ? -24.330 -6.871 11.667 1.00 88.94 192 GLY A O 1
ATOM 1440 N N . ARG A 1 193 ? -23.270 -4.910 11.384 1.00 91.00 193 ARG A N 1
ATOM 1441 C CA . ARG A 1 193 ? -22.142 -5.471 10.631 1.00 91.00 193 ARG A CA 1
ATOM 1442 C C . ARG A 1 193 ? -21.038 -5.927 11.577 1.00 91.00 193 ARG A C 1
ATOM 1444 O O . ARG A 1 193 ? -20.803 -5.335 12.627 1.00 91.00 193 ARG A O 1
ATOM 1451 N N . THR A 1 194 ? -20.306 -6.953 11.149 1.00 92.88 194 THR A N 1
ATOM 1452 C CA . THR A 1 194 ? -19.106 -7.427 11.844 1.00 92.88 194 THR A CA 1
ATOM 1453 C C . THR A 1 194 ? -17.875 -7.307 10.956 1.00 92.88 194 THR A C 1
ATOM 1455 O O . THR A 1 194 ? -17.966 -7.405 9.731 1.00 92.88 194 THR A O 1
ATOM 1458 N N . ARG A 1 195 ? -16.708 -7.087 11.569 1.00 92.12 195 ARG A N 1
ATOM 1459 C CA . ARG A 1 195 ? -15.422 -6.981 10.865 1.00 92.12 195 ARG A CA 1
ATOM 1460 C C . ARG A 1 195 ? -14.347 -7.761 11.599 1.00 92.12 195 ARG A C 1
ATOM 1462 O O . ARG A 1 195 ? -14.154 -7.586 12.799 1.00 92.12 195 ARG A O 1
ATOM 1469 N N . ARG A 1 196 ? -13.593 -8.574 10.862 1.00 93.56 196 ARG A N 1
ATOM 1470 C CA . ARG A 1 196 ? -12.332 -9.133 11.352 1.00 93.56 196 ARG A CA 1
ATOM 1471 C C . ARG A 1 196 ? -11.204 -8.152 11.039 1.00 93.56 196 ARG A C 1
ATOM 1473 O O . ARG A 1 196 ? -10.939 -7.902 9.869 1.00 93.56 196 ARG A O 1
ATOM 1480 N N . GLN A 1 197 ? -10.558 -7.615 12.071 1.00 93.12 197 GLN A N 1
ATOM 1481 C CA . GLN A 1 197 ? -9.357 -6.785 11.937 1.00 93.12 197 GLN A CA 1
ATOM 1482 C C . GLN A 1 197 ? -8.138 -7.621 12.305 1.00 93.12 197 GLN A C 1
ATOM 1484 O O . GLN A 1 197 ? -8.106 -8.187 13.392 1.00 93.12 197 GLN A O 1
ATOM 1489 N N . GLU A 1 198 ? -7.135 -7.693 11.439 1.00 92.12 198 GLU A N 1
ATOM 1490 C CA . GLU A 1 198 ? -5.915 -8.465 11.691 1.00 92.12 198 GLU A CA 1
ATOM 1491 C C . GLU A 1 198 ? -4.712 -7.546 11.880 1.00 92.12 198 GLU A C 1
ATOM 1493 O O . GLU A 1 198 ? -4.624 -6.485 11.262 1.00 92.12 198 GLU A O 1
ATOM 1498 N N . TRP A 1 199 ? -3.764 -7.974 12.715 1.00 90.38 199 TRP A N 1
ATOM 1499 C CA . TRP A 1 199 ? -2.500 -7.272 12.903 1.00 90.38 199 TRP A CA 1
ATOM 1500 C C . TRP A 1 199 ? -1.331 -8.117 12.434 1.00 90.38 199 TRP A C 1
ATOM 1502 O O . TRP A 1 199 ? -1.201 -9.297 12.760 1.00 90.38 199 TRP A O 1
ATOM 1512 N N . TYR A 1 200 ? -0.436 -7.453 11.716 1.00 86.44 200 TYR A N 1
ATOM 1513 C CA . TYR A 1 200 ? 0.763 -8.041 11.151 1.00 86.44 200 TYR A CA 1
ATOM 1514 C C . TYR A 1 200 ? 2.010 -7.345 11.703 1.00 86.44 200 TYR A C 1
ATOM 1516 O O . TYR A 1 200 ? 1.984 -6.182 12.123 1.00 86.44 200 TYR A O 1
ATOM 1524 N N . TRP A 1 201 ? 3.124 -8.074 11.693 1.00 85.56 201 TRP A N 1
ATOM 1525 C CA . TRP A 1 201 ? 4.446 -7.496 11.902 1.00 85.56 201 TRP A CA 1
ATOM 1526 C C . TRP A 1 201 ? 4.962 -7.014 10.544 1.00 85.56 201 TRP A C 1
ATOM 1528 O O . TRP A 1 201 ? 5.294 -7.819 9.676 1.00 85.56 201 TRP A O 1
ATOM 1538 N N . GLY A 1 202 ? 4.970 -5.698 10.363 1.00 85.19 202 GLY A N 1
ATOM 1539 C CA . GLY A 1 202 ? 5.127 -4.999 9.093 1.00 85.19 202 GLY A CA 1
ATOM 1540 C C . GLY A 1 202 ? 3.802 -4.416 8.590 1.00 85.19 202 GLY A C 1
ATOM 1541 O O . GLY A 1 202 ? 2.767 -5.073 8.633 1.00 85.19 202 GLY A O 1
ATOM 1542 N N . SER A 1 203 ? 3.830 -3.178 8.092 1.00 79.06 203 SER A N 1
ATOM 1543 C CA . SER A 1 203 ? 2.674 -2.477 7.507 1.00 79.06 203 SER A CA 1
ATOM 1544 C C . SER A 1 203 ? 2.978 -1.924 6.109 1.00 79.06 203 SER A C 1
ATOM 1546 O O . SER A 1 203 ? 2.641 -0.788 5.787 1.00 79.06 203 SER A O 1
ATOM 1548 N N . GLY A 1 204 ? 3.655 -2.728 5.283 1.00 80.88 204 GLY A N 1
ATOM 1549 C CA . GLY A 1 204 ? 4.050 -2.377 3.917 1.00 80.88 204 GLY A CA 1
ATOM 1550 C C . GLY A 1 204 ? 5.562 -2.207 3.771 1.00 80.88 204 GLY A C 1
ATOM 1551 O O . GLY A 1 204 ? 6.343 -3.021 4.264 1.00 80.88 204 GLY A O 1
ATOM 1552 N N . TYR A 1 205 ? 5.991 -1.167 3.056 1.00 87.69 205 TYR A N 1
ATOM 1553 C CA . TYR A 1 205 ? 7.397 -0.944 2.711 1.00 87.69 205 TYR A CA 1
ATOM 1554 C C . TYR A 1 205 ? 8.248 -0.566 3.938 1.00 87.69 205 TYR A C 1
ATOM 1556 O O . TYR A 1 205 ? 8.347 0.608 4.299 1.00 87.69 205 TYR A O 1
ATOM 1564 N N . LEU A 1 206 ? 8.874 -1.571 4.566 1.00 89.81 206 LEU A N 1
ATOM 1565 C CA . LEU A 1 206 ? 9.790 -1.429 5.713 1.00 89.81 206 LEU A CA 1
ATOM 1566 C C . LEU A 1 206 ? 9.235 -0.541 6.845 1.00 89.81 206 LEU A C 1
ATOM 1568 O O . LEU A 1 206 ? 9.980 0.176 7.510 1.00 89.81 206 LEU A O 1
ATOM 1572 N N . SER A 1 207 ? 7.919 -0.576 7.051 1.00 93.00 207 SER A N 1
ATOM 1573 C CA . SER A 1 207 ? 7.213 0.221 8.051 1.00 93.00 207 SER A CA 1
ATOM 1574 C C . SER A 1 207 ? 6.504 -0.673 9.065 1.00 93.00 207 SER A C 1
ATOM 1576 O O . SER A 1 207 ? 6.214 -1.836 8.787 1.00 93.00 207 SER A O 1
ATOM 1578 N N . GLN A 1 208 ? 6.220 -0.128 10.249 1.00 94.00 208 GLN A N 1
ATOM 1579 C CA . GLN A 1 208 ? 5.456 -0.806 11.293 1.00 94.00 208 GLN A CA 1
ATOM 1580 C C . GLN A 1 208 ? 4.491 0.186 11.934 1.00 94.00 208 GLN A C 1
ATOM 1582 O O . GLN A 1 208 ? 4.907 1.149 12.577 1.00 94.00 208 GLN A O 1
ATOM 1587 N N . SER A 1 209 ? 3.198 -0.080 11.785 1.00 93.88 209 SER A N 1
ATOM 1588 C CA . SER A 1 209 ? 2.159 0.637 12.517 1.00 93.88 209 SER A CA 1
ATOM 1589 C C . SER A 1 209 ? 2.106 0.171 13.970 1.00 93.88 209 SER A C 1
ATOM 1591 O O . SER A 1 209 ? 2.448 -0.972 14.290 1.00 93.88 209 SER A O 1
ATOM 1593 N N . SER A 1 210 ? 1.667 1.061 14.857 1.00 93.56 210 SER A N 1
ATOM 1594 C CA . SER A 1 210 ? 1.304 0.704 16.229 1.00 93.56 210 SER A CA 1
ATOM 1595 C C . SER A 1 210 ? 0.222 -0.376 16.212 1.00 93.56 210 SER A C 1
ATOM 1597 O O . SER A 1 210 ? -0.671 -0.331 15.370 1.00 93.56 210 SER A O 1
ATOM 1599 N N . GLN A 1 211 ? 0.264 -1.318 17.157 1.00 91.69 211 GLN A N 1
ATOM 1600 C CA . GLN A 1 211 ? -0.865 -2.224 17.366 1.00 91.69 211 GLN A CA 1
ATOM 1601 C C . GLN A 1 211 ? -1.996 -1.433 18.018 1.00 91.69 211 GLN A C 1
ATOM 1603 O O . GLN A 1 211 ? -1.956 -1.086 19.200 1.00 91.69 211 GLN A O 1
ATOM 1608 N N . MET A 1 212 ? -2.969 -1.063 17.200 1.00 92.50 212 MET A N 1
ATOM 1609 C CA . MET A 1 212 ? -4.081 -0.222 17.597 1.00 92.50 212 MET A CA 1
ATOM 1610 C C . MET A 1 212 ? -5.326 -0.571 16.791 1.00 92.50 212 MET A C 1
ATOM 1612 O O . MET A 1 212 ? -5.238 -1.240 15.763 1.00 92.50 212 MET A O 1
ATOM 1616 N N . LEU A 1 213 ? -6.468 -0.083 17.256 1.00 91.00 213 LEU A N 1
ATOM 1617 C CA . LEU A 1 213 ? -7.746 -0.199 16.582 1.00 91.00 213 LEU A CA 1
ATOM 1618 C C . LEU A 1 213 ? -8.413 1.175 16.497 1.00 91.00 213 LEU A C 1
ATOM 1620 O O . LEU A 1 213 ? -8.459 1.911 17.488 1.00 91.00 213 LEU A O 1
ATOM 1624 N N . LEU A 1 214 ? -8.951 1.494 15.326 1.00 89.88 214 LEU A N 1
ATOM 1625 C CA . LEU A 1 214 ? -9.879 2.599 15.132 1.00 89.88 214 LEU A CA 1
ATOM 1626 C C . LEU A 1 214 ? -11.306 2.043 15.166 1.00 89.88 214 LEU A C 1
ATOM 1628 O O . LEU A 1 214 ? -11.667 1.192 14.354 1.00 89.88 214 LEU A O 1
ATOM 1632 N N . LEU A 1 215 ? -12.086 2.472 16.162 1.00 87.19 215 LEU A N 1
ATOM 1633 C CA . LEU A 1 215 ? -13.492 2.093 16.298 1.00 87.19 215 LEU A CA 1
ATOM 1634 C C . LEU A 1 215 ? -14.369 3.117 15.560 1.00 87.19 215 LEU A C 1
ATOM 1636 O O . LEU A 1 215 ? -14.137 4.317 15.732 1.00 87.19 215 LEU A O 1
ATOM 1640 N N . PRO A 1 216 ? -15.379 2.671 14.791 1.00 83.31 216 PRO A N 1
ATOM 1641 C CA . PRO A 1 216 ? -16.253 3.572 14.035 1.00 83.31 216 PRO A CA 1
ATOM 1642 C C . PRO A 1 216 ? -17.198 4.375 14.924 1.00 83.31 216 PRO A C 1
ATOM 1644 O O . PRO A 1 216 ? -17.586 5.492 14.608 1.00 83.31 216 PRO A O 1
ATOM 1647 N N . SER A 1 217 ? -17.601 3.800 16.054 1.00 81.44 217 SER A N 1
ATOM 1648 C CA . SER A 1 217 ? -18.609 4.386 16.925 1.00 81.44 217 SER A CA 1
ATOM 1649 C C . SER A 1 217 ? -18.310 4.076 18.385 1.00 81.44 217 SER A C 1
ATOM 1651 O O . SER A 1 217 ? -17.600 3.124 18.710 1.00 81.44 217 SER A O 1
ATOM 1653 N N . ALA A 1 218 ? -18.889 4.871 19.285 1.00 79.56 218 ALA A N 1
ATOM 1654 C CA . ALA A 1 218 ? -18.818 4.607 20.721 1.00 79.56 218 ALA A CA 1
ATOM 1655 C C . ALA A 1 218 ? -19.572 3.328 21.135 1.00 79.56 218 ALA A C 1
ATOM 1657 O O . ALA A 1 218 ? -19.358 2.832 22.235 1.00 79.56 218 ALA A O 1
ATOM 1658 N N . THR A 1 219 ? -20.455 2.811 20.275 1.00 81.88 219 THR A N 1
ATOM 1659 C CA . THR A 1 219 ? -21.212 1.573 20.503 1.00 81.88 219 THR A CA 1
ATOM 1660 C C . THR A 1 219 ? -20.530 0.346 19.907 1.00 81.88 219 THR A C 1
ATOM 1662 O O . THR A 1 219 ? -21.024 -0.762 20.094 1.00 81.88 219 THR A O 1
ATOM 1665 N N . ALA A 1 220 ? -19.426 0.521 19.175 1.00 88.50 220 ALA A N 1
ATOM 1666 C CA . ALA A 1 220 ? -18.680 -0.594 18.621 1.00 88.50 220 ALA A CA 1
ATOM 1667 C C . ALA A 1 220 ? -18.024 -1.402 19.747 1.00 88.50 220 ALA A C 1
ATOM 1669 O O . ALA A 1 220 ? -17.377 -0.852 20.643 1.00 88.50 220 ALA A O 1
ATOM 1670 N N . THR A 1 221 ? -18.177 -2.718 19.676 1.00 93.25 221 THR A N 1
ATOM 1671 C CA . THR A 1 221 ? -17.614 -3.670 20.639 1.00 93.25 221 THR A CA 1
ATOM 1672 C C . THR A 1 221 ? -16.782 -4.706 19.902 1.00 93.25 221 THR A C 1
ATOM 1674 O O . THR A 1 221 ? -16.766 -4.758 18.669 1.00 93.25 221 THR A O 1
ATOM 1677 N N . GLY A 1 222 ? -16.044 -5.536 20.628 1.00 93.94 222 GLY A N 1
ATOM 1678 C CA . GLY A 1 222 ? -15.353 -6.633 19.971 1.00 93.94 222 GLY A CA 1
ATOM 1679 C C . GLY A 1 222 ? -14.530 -7.506 20.886 1.00 93.94 222 GLY A C 1
ATOM 1680 O O . GLY A 1 222 ? -14.274 -7.181 22.038 1.00 93.94 222 GLY A O 1
ATOM 1681 N N . ASP A 1 223 ? -14.069 -8.607 20.319 1.00 96.00 223 ASP A N 1
ATOM 1682 C CA . ASP A 1 223 ? -13.285 -9.614 21.011 1.00 96.00 223 ASP A CA 1
ATOM 1683 C C . ASP A 1 223 ? -11.892 -9.703 20.398 1.00 96.00 223 ASP A C 1
ATOM 1685 O O . ASP A 1 223 ? -11.746 -9.879 19.187 1.00 96.00 223 ASP A O 1
ATOM 1689 N N . LEU A 1 224 ? -10.863 -9.600 21.238 1.00 96.19 224 LEU A N 1
ATOM 1690 C CA . LEU A 1 224 ? -9.466 -9.768 20.852 1.00 96.19 224 LEU A CA 1
ATOM 1691 C C . LEU A 1 224 ? -9.044 -11.227 20.973 1.00 96.19 224 LEU A C 1
ATOM 1693 O O . LEU A 1 224 ? -9.342 -11.887 21.971 1.00 96.19 224 LEU A O 1
ATOM 1697 N N . TYR A 1 225 ? -8.268 -11.700 19.998 1.00 97.06 225 TYR A N 1
ATOM 1698 C CA . TYR A 1 225 ? -7.808 -13.084 19.918 1.00 97.06 225 TYR A CA 1
ATOM 1699 C C . TYR A 1 225 ? -6.296 -13.191 19.711 1.00 97.06 225 TYR A C 1
ATOM 1701 O O . TYR A 1 225 ? -5.703 -12.494 18.881 1.00 97.06 225 TYR A O 1
ATOM 1709 N N . SER A 1 226 ? -5.671 -14.142 20.407 1.00 95.94 226 SER A N 1
ATOM 1710 C CA . SER A 1 226 ? -4.318 -14.632 20.123 1.00 95.94 226 SER A CA 1
ATOM 1711 C C . SER A 1 226 ? -4.421 -16.051 19.561 1.00 95.94 226 SER A C 1
ATOM 1713 O O . SER A 1 226 ? -4.695 -17.002 20.297 1.00 95.94 226 SER A O 1
ATOM 1715 N N . GLY A 1 227 ? -4.285 -16.190 18.238 1.00 94.06 227 GLY A N 1
ATOM 1716 C CA . GLY A 1 227 ? -4.667 -17.423 17.550 1.00 94.06 227 GLY A CA 1
ATOM 1717 C C . GLY A 1 227 ? -6.164 -17.680 17.729 1.00 94.06 227 GLY A C 1
ATOM 1718 O O . GLY A 1 227 ? -6.975 -16.812 17.432 1.00 94.06 227 GLY A O 1
ATOM 1719 N N . GLU A 1 228 ? -6.531 -18.844 18.258 1.00 95.25 228 GLU A N 1
ATOM 1720 C CA . GLU A 1 228 ? -7.932 -19.217 18.514 1.00 95.25 228 GLU A CA 1
ATOM 1721 C C . GLU A 1 228 ? -8.435 -18.787 19.904 1.00 95.25 228 GLU A C 1
ATOM 1723 O O . GLU A 1 228 ? -9.621 -18.895 20.210 1.00 95.25 228 GLU A O 1
ATOM 1728 N N . LYS A 1 229 ? -7.548 -18.292 20.777 1.00 96.75 229 LYS A N 1
ATOM 1729 C CA . LYS A 1 229 ? -7.892 -17.960 22.161 1.00 96.75 229 LYS A CA 1
ATOM 1730 C C . LYS A 1 229 ? -8.353 -16.509 22.280 1.00 96.75 229 LYS A C 1
ATOM 1732 O O . LYS A 1 229 ? -7.557 -15.602 22.034 1.00 96.75 229 LYS A O 1
ATOM 1737 N N . LYS A 1 230 ? -9.581 -16.288 22.762 1.00 96.81 230 LYS A N 1
ATOM 1738 C CA . LYS A 1 230 ? -10.049 -14.962 23.202 1.00 96.81 230 LYS A CA 1
ATOM 1739 C C . LYS A 1 230 ? -9.218 -14.487 24.400 1.00 96.81 230 LYS A C 1
ATOM 1741 O O . LYS A 1 230 ? -9.061 -15.223 25.378 1.00 96.81 230 LYS A O 1
ATOM 1746 N N . VAL A 1 231 ? -8.670 -13.277 24.317 1.00 96.25 231 VAL A N 1
ATOM 1747 C CA . VAL A 1 231 ? -7.790 -12.687 25.344 1.00 96.25 231 VAL A CA 1
ATOM 1748 C C . VAL A 1 231 ? -8.403 -11.485 26.053 1.00 96.25 231 VAL A C 1
ATOM 1750 O O . VAL A 1 231 ? -8.054 -11.232 27.203 1.00 96.25 231 VAL A O 1
ATOM 1753 N N . GLU A 1 232 ? -9.299 -10.749 25.398 1.00 94.81 232 GLU A N 1
ATOM 1754 C CA . GLU A 1 232 ? -9.900 -9.525 25.933 1.00 94.81 232 GLU A CA 1
ATOM 1755 C C . GLU A 1 232 ? -11.182 -9.173 25.168 1.00 94.81 232 GLU A C 1
ATOM 1757 O O . GLU A 1 232 ? -11.366 -9.595 24.028 1.00 94.81 232 GLU A O 1
ATOM 1762 N N . GLU A 1 233 ? -12.060 -8.412 25.813 1.00 93.81 233 GLU A N 1
ATOM 1763 C CA . GLU A 1 233 ? -13.283 -7.847 25.243 1.00 93.81 233 GLU A CA 1
ATOM 1764 C C . GLU A 1 233 ? -13.183 -6.314 25.273 1.00 93.81 233 GLU A C 1
ATOM 1766 O O . GLU A 1 233 ? -12.644 -5.738 26.219 1.00 93.81 233 GLU A O 1
ATOM 1771 N N . ILE A 1 234 ? -13.676 -5.663 24.225 1.00 90.31 234 ILE A N 1
ATOM 1772 C CA . ILE A 1 234 ? -13.620 -4.223 23.973 1.00 90.31 234 ILE A CA 1
ATOM 1773 C C . ILE A 1 234 ? -15.038 -3.655 24.065 1.00 90.31 234 ILE A C 1
ATOM 1775 O O . ILE A 1 234 ? -15.956 -4.209 23.463 1.00 90.31 234 ILE A O 1
ATOM 1779 N N . GLY A 1 235 ? -15.196 -2.505 24.733 1.00 75.50 235 GLY A N 1
ATOM 1780 C CA . GLY A 1 235 ? -16.440 -1.723 24.696 1.00 75.50 235 GLY A CA 1
ATOM 1781 C C . GLY A 1 235 ? -17.471 -2.070 25.777 1.00 75.50 235 GLY A C 1
ATOM 1782 O O . GLY A 1 235 ? -18.667 -1.993 25.514 1.00 75.50 235 GLY A O 1
ATOM 1783 N N . LYS A 1 236 ? -17.017 -2.434 26.983 1.00 58.06 236 LYS A N 1
ATOM 1784 C CA . LYS A 1 236 ? -17.848 -2.495 28.199 1.00 58.06 236 LYS A CA 1
ATOM 1785 C C . LYS A 1 236 ? -17.599 -1.300 29.108 1.00 58.06 236 LYS A C 1
ATOM 1787 O O . LYS A 1 236 ? -16.418 -0.899 29.223 1.00 58.06 236 LYS A O 1
#

Foldseek 3Di:
DDFLVVVCVVVVVLSCVCPVDSVSVVPDDPCRRQNPVCVVPDDDDDDPDPFDWDWDDPDPPDIDTGGADPVCVLADWFAKDWADQVLPLHTKIKTFAWDQVDDPPDDGRFPAQIFIWTGPNPRYTHGDPCVVQVRGHHGGWHYWAWEQDPQAIKIWTDGDPDDIDIDGRSFHWAADDVVLQWAWKWKDLQPRDIDIGGADQDRTGPDHYGRTHGRSDLQMKIFTDNVPDTDDIGRD